Protein AF-A0A1H6WPK5-F1 (afdb_monomer)

Foldseek 3Di:
DPPVVVVVVVVVVVVVVVVVVVVVCVVPDDQKDFPDQEDEAEQPDDDDPQQVVTMDHDPVQSVQWDKACPQPDSDADKGWIWIDGDPDIDIHIYGYAHQDAKDWDFPDQEDEDEAFDKDFQVNGTDDIDDNAAKAKFWFDPDPVRDTDRIDHHNDFDKDKIWMWMAGPRGHIDDIDIHIYGYDQDQDAKDKPPQEADEDEQPDDDDPLVRIWIADPNQGTPSVQWDKDFDDHSNDFDWGKIKIWGADPSRHIDIDIYIYGYD

pLDDT: mean 93.5, std 6.24, range [55.91, 98.38]

Organism: NCBI:txid322505

Radius of gyration: 41.44 Å; Cα contacts (8 Å, |Δi|>4): 511; chains: 1; bounding box: 87×45×135 Å

Nearest PDB structures (foldseek):
  4hmc-assembly1_A  TM=5.672E-01  e=4.416E-10  Moritella marina
  2kpn-assembly1_A  TM=9.048E-01  e=6.993E-07  Bacillus cereus ATCC 14579
  4mb5-assembly1_A  TM=5.533E-01  e=2.997E-10  Moritella marina
  5fq7-assembly1_H  TM=7.985E-01  e=4.086E-04  Bacteroides thetaiotaomicron
  5fq8-assembly1_G  TM=7.838E-01  e=1.308E-03  Bacteroides thetaiotaomicron

Solvent-accessible surface area (backbone atoms only — not comparable to full-atom values): 15107 Å² total; per-residue (Å²): 130,61,70,69,59,56,54,53,50,52,54,51,51,51,50,52,52,51,50,52,49,52,50,51,49,64,73,68,56,79,74,58,45,69,72,54,63,65,47,79,44,56,58,86,59,86,77,84,85,57,54,73,78,49,39,50,52,50,74,75,53,43,78,61,43,47,72,45,56,89,67,56,66,102,53,74,45,78,26,66,33,40,44,33,47,91,94,48,73,48,76,32,35,41,35,31,40,68,84,70,52,38,45,75,43,62,62,58,56,69,46,78,44,42,60,63,41,78,48,47,36,57,78,45,50,57,51,74,55,62,84,60,62,70,48,45,23,33,36,48,92,55,96,79,52,50,75,35,56,55,50,64,41,86,58,77,48,77,46,81,44,37,36,36,39,33,36,81,75,70,30,58,24,78,76,41,73,35,37,40,37,33,40,83,54,80,75,51,39,47,78,44,60,60,69,65,48,77,45,51,61,68,49,92,81,65,92,61,67,76,46,42,29,39,32,96,85,79,37,80,45,44,90,53,56,43,76,45,71,71,76,66,39,80,50,75,44,79,31,63,38,36,40,36,36,63,49,99,65,72,24,65,32,77,48,68,29,46,40,36,27,87

Structure (mmCIF, N/CA/C/O backbone):
data_AF-A0A1H6WPK5-F1
#
_entry.id   AF-A0A1H6WPK5-F1
#
loop_
_atom_site.group_PDB
_atom_site.id
_atom_site.type_symbol
_atom_site.label_atom_id
_atom_site.label_alt_id
_atom_site.label_comp_id
_atom_site.label_asym_id
_atom_site.label_entity_id
_atom_site.label_seq_id
_atom_site.pdbx_PDB_ins_code
_atom_site.Cartn_x
_atom_site.Cartn_y
_atom_site.Cartn_z
_atom_site.occupancy
_atom_site.B_iso_or_equiv
_atom_site.auth_seq_id
_atom_site.auth_comp_id
_atom_site.auth_asym_id
_atom_site.auth_atom_id
_atom_site.pdbx_PDB_model_num
ATOM 1 N N . MET A 1 1 ? 62.401 -3.076 -77.309 1.00 55.91 1 MET A N 1
ATOM 2 C CA . MET A 1 1 ? 61.220 -3.835 -76.833 1.00 55.91 1 MET A CA 1
ATOM 3 C C . MET A 1 1 ? 60.120 -3.736 -77.887 1.00 55.91 1 MET A C 1
ATOM 5 O O . MET A 1 1 ? 59.722 -2.618 -78.191 1.00 55.91 1 MET A O 1
ATOM 9 N N . LYS A 1 2 ? 59.703 -4.854 -78.512 1.00 65.19 2 LYS A N 1
ATOM 10 C CA . LYS A 1 2 ? 58.673 -4.864 -79.578 1.00 65.19 2 LYS A CA 1
ATOM 11 C C . LYS A 1 2 ? 57.407 -4.147 -79.077 1.00 65.19 2 LYS A C 1
ATOM 13 O O . LYS A 1 2 ? 57.045 -4.342 -77.921 1.00 65.19 2 LYS A O 1
ATOM 18 N N . ILE A 1 3 ? 56.746 -3.342 -79.917 1.00 73.69 3 ILE A N 1
ATOM 19 C CA . ILE A 1 3 ? 55.539 -2.546 -79.579 1.00 73.69 3 ILE A CA 1
ATOM 20 C C . ILE A 1 3 ? 54.496 -3.385 -78.814 1.00 73.69 3 ILE A C 1
ATOM 22 O O . ILE A 1 3 ? 53.926 -2.929 -77.827 1.00 73.69 3 ILE A O 1
ATOM 26 N N . LYS A 1 4 ? 54.357 -4.662 -79.188 1.00 71.75 4 LYS A N 1
ATOM 27 C CA . LYS A 1 4 ? 53.522 -5.664 -78.512 1.00 71.75 4 LYS A CA 1
ATOM 28 C C . LYS A 1 4 ? 53.810 -5.807 -77.005 1.00 71.75 4 LYS A C 1
ATOM 30 O O . LYS A 1 4 ? 52.878 -5.851 -76.216 1.00 71.75 4 LYS A O 1
ATOM 35 N N . ASN A 1 5 ? 55.076 -5.800 -76.586 1.00 75.56 5 ASN A N 1
ATOM 36 C CA . ASN A 1 5 ? 55.463 -5.915 -75.175 1.00 75.56 5 ASN A CA 1
ATOM 37 C C . ASN A 1 5 ? 55.165 -4.626 -74.387 1.00 75.56 5 ASN A C 1
ATOM 39 O O . ASN A 1 5 ? 54.860 -4.703 -73.204 1.00 75.56 5 ASN A O 1
ATOM 43 N N . ARG A 1 6 ? 55.212 -3.446 -75.029 1.00 80.25 6 ARG A N 1
ATOM 44 C CA . ARG A 1 6 ? 54.822 -2.168 -74.396 1.00 80.25 6 ARG A CA 1
ATOM 45 C C . ARG A 1 6 ? 53.320 -2.115 -74.121 1.00 80.25 6 ARG A C 1
ATOM 47 O O . ARG A 1 6 ? 52.927 -1.715 -73.034 1.00 80.25 6 ARG A O 1
ATOM 54 N N . ILE A 1 7 ? 52.504 -2.572 -75.072 1.00 82.12 7 ILE A N 1
ATOM 55 C CA . ILE A 1 7 ? 51.044 -2.645 -74.912 1.00 82.12 7 ILE A CA 1
ATOM 56 C C . ILE A 1 7 ? 50.676 -3.614 -73.781 1.00 82.12 7 ILE A C 1
ATOM 58 O O . ILE A 1 7 ? 49.884 -3.258 -72.917 1.00 82.12 7 ILE A O 1
ATOM 62 N N . ILE A 1 8 ? 51.305 -4.795 -73.729 1.00 84.44 8 ILE A N 1
ATOM 63 C CA . ILE A 1 8 ? 51.077 -5.776 -72.654 1.00 84.44 8 ILE A CA 1
ATOM 64 C C . ILE A 1 8 ? 51.405 -5.182 -71.275 1.00 84.44 8 ILE A C 1
ATOM 66 O O . ILE A 1 8 ? 50.614 -5.329 -70.348 1.00 84.44 8 ILE A O 1
ATOM 70 N N . ILE A 1 9 ? 52.530 -4.473 -71.141 1.00 86.44 9 ILE A N 1
ATOM 71 C CA . ILE A 1 9 ? 52.925 -3.844 -69.870 1.00 86.44 9 ILE A CA 1
ATOM 72 C C . ILE A 1 9 ? 51.931 -2.756 -69.449 1.00 86.44 9 ILE A C 1
ATOM 74 O O . ILE A 1 9 ? 51.561 -2.701 -68.283 1.00 86.44 9 ILE A O 1
ATOM 78 N N . ILE A 1 10 ? 51.461 -1.920 -70.380 1.00 88.12 10 ILE A N 1
ATOM 79 C CA . ILE A 1 10 ? 50.483 -0.861 -70.082 1.00 88.12 10 ILE A CA 1
ATOM 80 C C . ILE A 1 10 ? 49.146 -1.460 -69.627 1.00 88.12 10 ILE A C 1
ATOM 82 O O . ILE A 1 10 ? 48.567 -0.988 -68.652 1.00 88.12 10 ILE A O 1
ATOM 86 N N . VAL A 1 11 ? 48.678 -2.523 -70.288 1.00 89.19 11 VAL A N 1
ATOM 87 C CA . VAL A 1 11 ? 47.438 -3.220 -69.910 1.00 89.19 11 VAL A CA 1
ATOM 88 C C . VAL A 1 11 ? 47.569 -3.878 -68.532 1.00 89.19 11 VAL A C 1
ATOM 90 O O . VAL A 1 11 ? 46.660 -3.758 -67.715 1.00 89.19 11 VAL A O 1
ATOM 93 N N . LEU A 1 12 ? 48.707 -4.519 -68.239 1.00 90.69 12 LEU A N 1
ATOM 94 C CA . LEU A 1 12 ? 48.974 -5.108 -66.922 1.00 90.69 12 LEU A CA 1
ATOM 95 C C . LEU A 1 12 ? 49.047 -4.046 -65.820 1.00 90.69 12 LEU A C 1
ATOM 97 O O . LEU A 1 12 ? 48.469 -4.240 -64.753 1.00 90.69 12 LEU A O 1
ATOM 101 N N . LEU A 1 13 ? 49.707 -2.915 -66.082 1.00 92.38 13 LEU A N 1
ATOM 102 C CA . LEU A 1 13 ? 49.794 -1.807 -65.130 1.00 92.38 13 LEU A CA 1
ATOM 103 C C . LEU A 1 13 ? 48.406 -1.212 -64.847 1.00 92.38 13 LEU A C 1
AT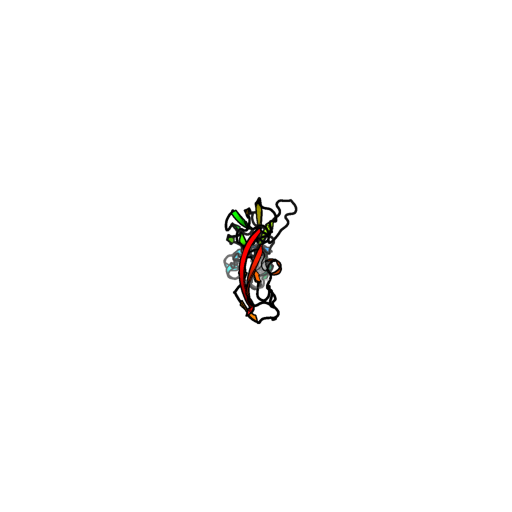OM 105 O O . LEU A 1 13 ? 48.061 -0.972 -63.695 1.00 92.38 13 LEU A O 1
ATOM 109 N N . PHE A 1 14 ? 47.585 -1.031 -65.885 1.00 93.75 14 PHE A N 1
ATOM 110 C CA . PHE A 1 14 ? 46.204 -0.569 -65.746 1.00 93.75 14 PHE A CA 1
ATOM 111 C C . PHE A 1 14 ? 45.351 -1.548 -64.927 1.00 93.75 14 PHE A C 1
ATOM 113 O O . PHE A 1 14 ? 44.620 -1.128 -64.030 1.00 93.75 14 PHE A O 1
ATOM 120 N N . PHE A 1 15 ? 45.475 -2.855 -65.176 1.00 94.62 15 PHE A N 1
ATOM 121 C CA . PHE A 1 15 ? 44.776 -3.869 -64.385 1.00 94.62 15 PHE A CA 1
ATOM 122 C C . PHE A 1 15 ? 45.228 -3.851 -62.918 1.00 94.62 15 PHE A C 1
ATOM 124 O O . PHE A 1 15 ? 44.405 -3.887 -62.012 1.00 94.62 15 PHE A O 1
ATOM 131 N N . MET A 1 16 ? 46.529 -3.702 -62.666 1.00 93.75 16 MET A N 1
ATOM 132 C CA . MET A 1 16 ? 47.065 -3.617 -61.307 1.00 93.75 16 MET A CA 1
ATOM 133 C C . MET A 1 16 ? 46.541 -2.383 -60.557 1.00 93.75 16 MET A C 1
ATOM 135 O O . MET A 1 16 ? 46.124 -2.501 -59.408 1.00 93.75 16 MET A O 1
ATOM 139 N N . VAL A 1 17 ? 46.503 -1.214 -61.209 1.00 93.00 17 VAL A N 1
ATOM 140 C CA . VAL A 1 17 ? 45.979 0.030 -60.615 1.00 93.00 17 VAL A CA 1
ATOM 141 C C . VAL A 1 17 ? 44.473 -0.058 -60.375 1.00 93.00 17 VAL A C 1
ATOM 143 O O . VAL A 1 17 ? 44.003 0.351 -59.318 1.00 93.00 17 VAL A O 1
ATOM 146 N N . THR A 1 18 ? 43.709 -0.608 -61.320 1.00 92.00 18 THR A N 1
ATOM 147 C CA . THR A 1 18 ? 42.252 -0.761 -61.167 1.00 92.00 18 THR A CA 1
ATOM 148 C C . THR A 1 18 ? 41.897 -1.751 -60.066 1.00 92.00 18 THR A C 1
ATOM 150 O O . THR A 1 18 ? 41.016 -1.453 -59.265 1.00 92.00 18 THR A O 1
ATOM 153 N N . VAL A 1 19 ? 42.613 -2.875 -59.961 1.00 93.62 19 VAL A N 1
ATOM 154 C CA . VAL A 1 19 ? 42.463 -3.816 -58.843 1.00 93.62 19 VAL A CA 1
ATOM 155 C C . VAL A 1 19 ? 42.807 -3.131 -57.523 1.00 93.62 19 VAL A C 1
ATOM 157 O O . VAL A 1 19 ? 41.989 -3.174 -56.613 1.00 93.62 19 VAL A O 1
ATOM 160 N N . ALA A 1 20 ? 43.947 -2.436 -57.429 1.00 90.06 20 ALA A N 1
ATOM 161 C CA . ALA A 1 20 ? 44.335 -1.717 -56.214 1.00 90.06 20 ALA A CA 1
ATOM 162 C C . ALA A 1 20 ? 43.289 -0.660 -55.802 1.00 90.06 20 ALA A C 1
ATOM 164 O O . ALA A 1 20 ? 42.924 -0.556 -54.631 1.00 90.06 20 ALA A O 1
ATOM 165 N N . PHE A 1 21 ? 42.751 0.086 -56.769 1.00 89.62 21 PHE A N 1
ATOM 166 C CA . PHE A 1 21 ? 41.711 1.088 -56.547 1.00 89.62 21 PHE A CA 1
ATOM 167 C C . PHE A 1 21 ? 40.379 0.466 -56.100 1.00 89.62 21 PHE A C 1
ATOM 169 O O . PHE A 1 21 ? 39.777 0.935 -55.138 1.00 89.62 21 PHE A O 1
ATOM 176 N N . LEU A 1 22 ? 39.944 -0.627 -56.736 1.00 85.25 22 LEU A N 1
ATOM 177 C CA . LEU A 1 22 ? 38.746 -1.373 -56.337 1.00 85.25 22 LEU A CA 1
ATOM 178 C C . LEU A 1 22 ? 38.898 -1.982 -54.941 1.00 85.25 22 LEU A C 1
ATOM 180 O O . LEU A 1 22 ? 37.959 -1.912 -54.153 1.00 85.25 22 LEU A O 1
ATOM 184 N N . THR A 1 23 ? 40.073 -2.524 -54.607 1.00 81.31 23 THR A N 1
ATOM 185 C CA . THR A 1 23 ? 40.349 -3.021 -53.252 1.00 81.31 23 THR A CA 1
ATOM 186 C C . THR A 1 23 ? 40.356 -1.899 -52.225 1.00 81.31 23 THR A C 1
ATOM 188 O O . THR A 1 23 ? 39.855 -2.093 -51.125 1.00 81.31 23 THR A O 1
ATOM 191 N N . TYR A 1 24 ? 40.855 -0.714 -52.583 1.00 84.69 24 TYR A N 1
ATOM 192 C CA . TYR A 1 24 ? 40.832 0.449 -51.702 1.00 84.69 24 TYR A CA 1
ATOM 193 C C . TYR A 1 24 ? 39.403 0.942 -51.451 1.00 84.69 24 TYR A C 1
ATOM 195 O O . TYR A 1 24 ? 39.035 1.170 -50.303 1.00 84.69 24 TYR A O 1
ATOM 203 N N . ILE A 1 25 ? 38.571 1.045 -52.494 1.00 79.31 25 ILE A N 1
ATOM 204 C CA . ILE A 1 25 ? 37.148 1.376 -52.338 1.00 79.31 25 ILE A CA 1
ATOM 205 C C . ILE A 1 25 ? 36.465 0.318 -51.470 1.00 79.31 25 ILE A C 1
ATOM 207 O O . ILE A 1 25 ? 35.852 0.663 -50.468 1.00 79.31 25 ILE A O 1
ATOM 211 N N . ALA A 1 26 ? 36.619 -0.968 -51.788 1.00 73.94 26 ALA A N 1
ATOM 212 C CA . ALA A 1 26 ? 36.012 -2.047 -51.010 1.00 73.94 26 ALA A CA 1
ATOM 213 C C . ALA A 1 26 ? 36.447 -2.032 -49.532 1.00 73.94 26 ALA A C 1
ATOM 215 O O . ALA A 1 26 ? 35.623 -2.294 -48.663 1.00 73.94 26 ALA A O 1
ATOM 216 N N . ALA A 1 27 ? 37.703 -1.678 -49.246 1.00 70.50 27 ALA A N 1
ATOM 217 C CA . ALA A 1 27 ? 38.235 -1.570 -47.887 1.00 70.50 27 ALA A CA 1
ATOM 218 C C . ALA A 1 27 ? 37.817 -0.288 -47.143 1.00 70.50 27 ALA A C 1
ATOM 220 O O . ALA A 1 27 ? 37.996 -0.210 -45.931 1.00 70.50 27 ALA A O 1
ATOM 221 N N . THR A 1 28 ? 37.297 0.725 -47.844 1.00 74.44 28 THR A N 1
ATOM 222 C CA . THR A 1 28 ? 36.910 2.024 -47.256 1.00 74.44 28 THR A CA 1
ATOM 223 C C . THR A 1 28 ? 35.406 2.286 -47.280 1.00 74.44 28 THR A C 1
ATOM 225 O O . THR A 1 28 ? 34.943 3.239 -46.654 1.00 74.44 28 THR A O 1
ATOM 228 N N . MET A 1 29 ? 34.618 1.453 -47.965 1.00 75.25 29 MET A N 1
ATOM 229 C CA . MET A 1 29 ? 33.161 1.544 -47.937 1.00 75.25 29 MET A CA 1
ATOM 230 C C . MET A 1 29 ? 32.606 1.002 -46.620 1.00 75.25 29 MET A C 1
ATOM 232 O O . MET A 1 29 ? 32.856 -0.139 -46.248 1.00 75.25 29 MET A O 1
ATOM 236 N N . THR A 1 30 ? 31.777 1.799 -45.950 1.00 78.38 30 THR A N 1
ATOM 237 C CA . THR A 1 30 ? 30.998 1.354 -44.790 1.00 78.38 30 THR A CA 1
ATOM 238 C C . THR A 1 30 ? 29.886 0.414 -45.257 1.00 78.38 30 THR A C 1
ATOM 240 O O . THR A 1 30 ? 28.929 0.842 -45.903 1.00 78.38 30 THR A O 1
ATOM 243 N N . ILE A 1 31 ? 30.029 -0.879 -44.966 1.00 84.00 31 ILE A N 1
ATOM 244 C CA . ILE A 1 31 ? 29.111 -1.925 -45.447 1.00 84.00 31 ILE A CA 1
ATOM 245 C C . ILE A 1 31 ? 27.812 -1.941 -44.625 1.00 84.00 31 ILE A C 1
ATOM 247 O O . ILE A 1 31 ? 26.733 -2.220 -45.159 1.00 84.00 31 ILE A O 1
ATOM 251 N N . PHE A 1 32 ? 27.913 -1.602 -43.340 1.00 92.31 32 PHE A N 1
ATOM 252 C CA . PHE A 1 32 ? 26.789 -1.345 -42.451 1.00 92.31 32 PHE A CA 1
ATOM 253 C C . PHE A 1 32 ? 27.195 -0.367 -41.347 1.00 92.31 32 PHE A C 1
ATOM 255 O O . PHE A 1 32 ? 28.373 -0.208 -41.046 1.00 92.31 32 PHE A O 1
ATOM 262 N N . SER A 1 33 ? 26.220 0.314 -40.756 1.00 94.00 33 SER A N 1
ATOM 263 C CA . SER A 1 33 ? 26.453 1.236 -39.643 1.00 94.00 33 SER A CA 1
ATOM 264 C C . SER A 1 33 ? 25.319 1.175 -38.633 1.00 94.00 33 SER A C 1
ATOM 266 O O . SER A 1 33 ? 24.215 0.731 -38.947 1.00 94.00 33 SER A O 1
ATOM 268 N N . LEU A 1 34 ? 25.562 1.639 -37.410 1.00 96.44 34 LEU A N 1
ATOM 269 C CA . LEU A 1 34 ? 24.499 1.788 -36.423 1.00 96.44 34 LEU A CA 1
ATOM 270 C C . LEU A 1 34 ? 23.568 2.939 -36.808 1.00 96.44 34 LEU A C 1
ATOM 272 O O . LEU A 1 34 ? 24.000 3.994 -37.270 1.00 96.44 34 LEU A O 1
ATOM 276 N N . LYS A 1 35 ? 22.270 2.761 -36.561 1.00 97.19 35 LYS A N 1
ATOM 277 C CA . LYS A 1 35 ? 21.298 3.860 -36.633 1.00 97.19 35 LYS A CA 1
ATOM 278 C C . LYS A 1 35 ? 21.484 4.854 -35.491 1.00 97.19 35 LYS A C 1
ATOM 280 O O . LYS A 1 35 ? 21.201 6.038 -35.665 1.00 97.19 35 LYS A O 1
ATOM 285 N N . LYS A 1 36 ? 21.894 4.359 -34.320 1.00 97.25 36 LYS A N 1
ATOM 286 C CA . LYS A 1 36 ? 22.145 5.117 -33.089 1.00 97.25 36 LYS A CA 1
ATOM 287 C C . LYS A 1 36 ? 23.190 4.389 -32.248 1.00 97.25 36 LYS A C 1
ATOM 289 O O . LYS A 1 36 ? 23.212 3.164 -32.239 1.00 97.25 36 LYS A O 1
ATOM 294 N N . ASP A 1 37 ? 23.951 5.131 -31.455 1.00 96.00 37 ASP A N 1
ATOM 295 C CA . ASP A 1 37 ? 24.862 4.540 -30.462 1.00 96.00 37 ASP A CA 1
ATOM 296 C C . ASP A 1 37 ? 24.125 4.125 -29.177 1.00 96.00 37 ASP A C 1
ATOM 298 O O . ASP A 1 37 ? 24.581 3.258 -28.427 1.00 96.00 37 ASP A O 1
ATOM 302 N N . VAL A 1 38 ? 22.959 4.738 -28.922 1.00 97.75 38 VAL A N 1
ATOM 303 C CA . VAL A 1 38 ? 22.096 4.459 -27.768 1.00 97.75 38 VAL A CA 1
ATOM 304 C C . VAL A 1 38 ? 20.646 4.291 -28.218 1.00 97.75 38 VAL A C 1
ATOM 306 O O . VAL A 1 38 ? 20.047 5.196 -28.804 1.00 97.75 38 VAL A O 1
ATOM 309 N N . PHE A 1 39 ? 20.059 3.145 -27.884 1.00 97.38 39 PHE A N 1
ATOM 310 C CA . PHE A 1 39 ? 18.644 2.846 -28.076 1.00 97.38 39 PHE A CA 1
ATOM 311 C C . PHE A 1 39 ? 17.944 2.862 -26.724 1.00 97.38 39 PHE A C 1
ATOM 313 O O . PHE A 1 39 ? 18.371 2.178 -25.797 1.00 97.38 39 PHE A O 1
ATOM 320 N N . ILE A 1 40 ? 16.887 3.662 -26.607 1.00 95.94 40 ILE A N 1
ATOM 321 C CA . ILE A 1 40 ? 16.127 3.814 -25.367 1.00 95.94 40 ILE A CA 1
ATOM 322 C C . ILE A 1 40 ? 14.803 3.069 -25.521 1.00 95.94 40 ILE A C 1
ATOM 324 O O . ILE A 1 40 ? 14.096 3.297 -26.502 1.00 95.94 40 ILE A O 1
ATOM 328 N N . PHE A 1 41 ? 14.485 2.204 -24.561 1.00 95.25 41 PHE A N 1
ATOM 329 C CA . PHE A 1 41 ? 13.225 1.467 -24.500 1.00 95.25 41 PHE A CA 1
ATOM 330 C C . PHE A 1 41 ? 12.537 1.693 -23.162 1.00 95.25 41 PHE A C 1
ATOM 332 O O . PHE A 1 41 ? 13.192 1.898 -22.140 1.00 95.25 41 PHE A O 1
ATOM 339 N N . GLU A 1 42 ? 11.213 1.636 -23.193 1.00 93.56 42 GLU A N 1
ATOM 340 C CA . GLU A 1 42 ? 10.383 1.752 -22.004 1.00 93.56 42 GLU A CA 1
ATOM 341 C C . GLU A 1 42 ? 10.291 0.396 -21.291 1.00 93.56 42 GLU A C 1
ATOM 343 O O . GLU A 1 42 ? 10.186 -0.655 -21.937 1.00 93.56 42 GLU A O 1
ATOM 348 N N . TYR A 1 43 ? 10.349 0.399 -19.963 1.00 93.69 43 TYR A N 1
ATOM 349 C CA . TYR A 1 43 ? 10.252 -0.812 -19.159 1.00 93.69 43 TYR A CA 1
ATOM 350 C C . TYR A 1 43 ? 8.926 -1.551 -19.406 1.00 93.69 43 TYR A C 1
ATOM 352 O O . TYR A 1 43 ? 7.875 -0.946 -19.600 1.00 93.69 43 TYR A O 1
ATOM 360 N N . GLY A 1 44 ? 8.981 -2.885 -19.462 1.00 87.81 44 GLY A N 1
ATOM 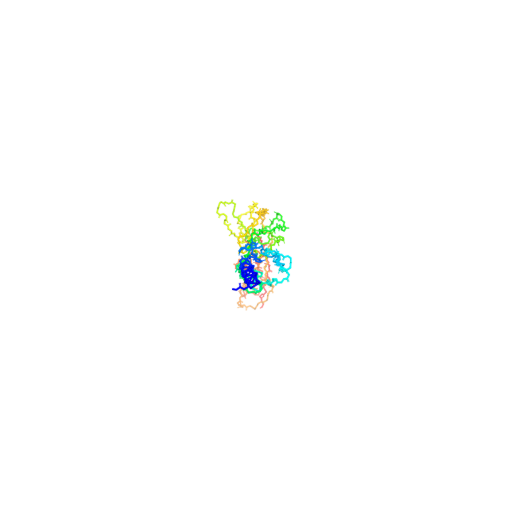361 C CA . GLY A 1 44 ? 7.819 -3.725 -19.771 1.00 87.81 44 GLY A CA 1
ATOM 362 C C . GLY A 1 44 ? 7.469 -3.829 -21.262 1.00 87.81 44 GLY A C 1
ATOM 363 O O . GLY A 1 44 ? 6.596 -4.621 -21.619 1.00 87.81 44 GLY A O 1
ATOM 364 N N . THR A 1 45 ? 8.153 -3.096 -22.149 1.00 90.81 45 THR A N 1
ATOM 365 C CA . THR A 1 45 ? 7.975 -3.230 -23.605 1.00 90.81 45 THR A CA 1
ATOM 366 C C . THR A 1 45 ? 8.886 -4.299 -24.206 1.00 90.81 45 THR A C 1
ATOM 368 O O . THR A 1 45 ? 9.949 -4.623 -23.674 1.00 90.81 45 THR A O 1
ATOM 371 N N . GLN A 1 46 ? 8.466 -4.875 -25.336 1.00 92.12 46 GLN A N 1
ATOM 372 C CA . GLN A 1 46 ? 9.295 -5.825 -26.073 1.00 92.12 46 GLN A CA 1
ATOM 373 C C . GLN A 1 46 ? 10.426 -5.093 -26.797 1.00 92.12 46 GLN A C 1
ATOM 375 O O . GLN A 1 46 ? 10.190 -4.163 -27.569 1.00 92.12 46 GLN A O 1
ATOM 380 N N . ILE A 1 47 ? 11.656 -5.551 -26.570 1.00 94.38 47 ILE A N 1
ATOM 381 C CA . ILE A 1 47 ? 12.838 -5.056 -27.273 1.00 94.38 47 ILE A CA 1
ATOM 382 C C . ILE A 1 47 ? 12.875 -5.722 -28.656 1.00 94.38 47 ILE A C 1
ATOM 384 O O . ILE A 1 47 ? 12.849 -6.955 -28.718 1.00 94.38 47 ILE A O 1
ATOM 388 N N . PRO A 1 48 ? 12.925 -4.954 -29.761 1.00 95.88 48 PRO A N 1
ATOM 389 C CA . PRO A 1 48 ? 13.002 -5.513 -31.104 1.00 95.88 48 PRO A CA 1
ATOM 390 C C . PRO A 1 48 ? 14.199 -6.454 -31.256 1.00 95.88 48 PRO A C 1
ATOM 392 O O . PRO A 1 48 ? 15.304 -6.139 -30.832 1.00 95.88 48 PRO A O 1
ATOM 395 N N . THR A 1 49 ? 14.000 -7.599 -31.898 1.00 94.56 49 THR A N 1
ATOM 396 C CA . THR A 1 49 ? 15.094 -8.533 -32.226 1.00 94.56 49 THR A CA 1
ATOM 397 C C . THR A 1 49 ? 15.524 -8.441 -33.687 1.00 94.56 49 THR A C 1
ATOM 399 O O . THR A 1 49 ? 16.488 -9.083 -34.092 1.00 94.56 49 THR A O 1
ATOM 402 N N . GLU A 1 50 ? 14.818 -7.635 -34.478 1.00 95.12 50 GLU A N 1
ATOM 403 C CA . GLU A 1 50 ? 15.095 -7.428 -35.895 1.00 95.12 50 GLU A CA 1
ATOM 404 C C . GLU A 1 50 ? 16.344 -6.566 -36.087 1.00 95.12 50 GLU A C 1
ATOM 406 O O . GLU A 1 50 ? 16.420 -5.433 -35.607 1.00 95.12 50 GLU A O 1
ATOM 411 N N . VAL A 1 51 ? 17.307 -7.081 -36.850 1.00 95.62 51 VAL A N 1
ATOM 412 C CA . VAL A 1 51 ? 18.568 -6.398 -37.181 1.00 95.62 51 VAL A CA 1
ATOM 413 C C . VAL A 1 51 ? 18.318 -5.011 -37.777 1.00 95.62 51 VAL A C 1
ATOM 415 O O . VAL A 1 51 ? 18.938 -4.032 -37.356 1.00 95.62 51 VAL A O 1
ATOM 418 N N . ASP A 1 52 ? 17.362 -4.908 -38.705 1.00 95.06 52 ASP A N 1
ATOM 419 C CA . ASP A 1 52 ? 17.016 -3.663 -39.402 1.00 95.06 52 ASP A CA 1
ATOM 420 C C . ASP A 1 52 ? 16.572 -2.542 -38.452 1.00 95.06 52 ASP A C 1
ATOM 422 O O . ASP A 1 52 ? 16.577 -1.370 -38.834 1.00 95.06 52 ASP A O 1
ATOM 426 N N . TYR A 1 53 ? 16.195 -2.851 -37.208 1.00 96.50 53 TYR A N 1
ATOM 427 C CA . TYR A 1 53 ? 15.895 -1.833 -36.204 1.00 96.50 53 TYR A CA 1
ATOM 428 C C . TYR A 1 53 ? 17.155 -1.080 -35.743 1.00 96.50 53 TYR A C 1
ATOM 430 O O . TYR A 1 53 ? 17.091 0.120 -35.468 1.00 96.50 53 TYR A O 1
ATOM 438 N N . TYR A 1 54 ? 18.302 -1.763 -35.694 1.00 96.62 54 TYR A N 1
ATOM 439 C CA . TYR A 1 54 ? 19.541 -1.262 -35.094 1.00 96.62 54 TYR A CA 1
ATOM 440 C C . TYR A 1 54 ? 20.551 -0.752 -36.115 1.00 96.62 54 TYR A C 1
ATOM 442 O O . TYR A 1 54 ? 21.284 0.194 -35.824 1.00 96.62 54 TYR A O 1
ATOM 450 N N . VAL A 1 55 ? 20.589 -1.348 -37.308 1.00 96.25 55 VAL A N 1
ATOM 451 C CA . VAL A 1 55 ? 21.625 -1.057 -38.306 1.00 96.25 55 VAL A CA 1
ATOM 452 C C . VAL A 1 55 ? 21.049 -0.517 -39.612 1.00 96.25 55 VAL A C 1
ATOM 454 O O . VAL A 1 55 ? 19.933 -0.838 -40.016 1.00 96.25 55 VAL A O 1
ATOM 457 N N . ASN A 1 56 ? 21.830 0.323 -40.284 1.00 94.94 56 ASN A N 1
ATOM 458 C CA . ASN A 1 56 ? 21.646 0.701 -41.676 1.00 94.94 56 ASN A CA 1
ATOM 459 C C . ASN A 1 56 ? 22.504 -0.229 -42.536 1.00 94.94 56 ASN A C 1
ATOM 461 O O . ASN A 1 56 ? 23.730 -0.170 -42.471 1.00 94.94 56 ASN A O 1
ATOM 465 N N . ALA A 1 57 ? 21.868 -1.081 -43.336 1.00 92.69 57 ALA A N 1
ATOM 466 C CA . ALA A 1 57 ? 22.548 -2.023 -44.217 1.00 92.69 57 ALA A CA 1
ATOM 467 C C . ALA A 1 57 ? 21.688 -2.329 -45.451 1.00 92.69 57 ALA A C 1
ATOM 469 O O . ALA A 1 57 ? 20.471 -2.135 -45.447 1.00 92.69 57 ALA A O 1
ATOM 470 N N . SER A 1 58 ? 22.303 -2.853 -46.515 1.00 91.38 58 SER A N 1
ATOM 471 C CA . SER A 1 58 ? 21.525 -3.452 -47.608 1.00 91.38 58 SER A CA 1
ATOM 472 C C . SER A 1 58 ? 20.780 -4.700 -47.112 1.00 91.38 58 SER A C 1
ATOM 474 O O . SER A 1 58 ? 21.263 -5.387 -46.213 1.00 91.38 58 SER A O 1
ATOM 476 N N . LYS A 1 59 ? 19.649 -5.058 -47.739 1.00 90.31 59 LYS A N 1
ATOM 477 C CA . LYS A 1 59 ? 18.851 -6.241 -47.351 1.00 90.31 59 LYS A CA 1
ATOM 478 C C . LYS A 1 59 ? 19.689 -7.522 -47.251 1.00 90.31 59 LYS A C 1
ATOM 480 O O . LYS A 1 59 ? 19.504 -8.312 -46.334 1.00 90.31 59 LYS A O 1
ATOM 485 N N . ARG A 1 60 ? 20.629 -7.709 -48.183 1.00 89.44 60 ARG A N 1
ATOM 486 C CA . ARG A 1 60 ? 21.530 -8.869 -48.202 1.00 89.44 60 ARG A CA 1
ATOM 487 C C . ARG A 1 60 ? 22.490 -8.873 -47.012 1.00 89.44 60 ARG A C 1
ATOM 489 O O . ARG A 1 60 ? 22.731 -9.930 -46.446 1.00 89.44 60 ARG A O 1
ATOM 496 N N . VAL A 1 61 ? 23.030 -7.709 -46.652 1.00 91.12 61 VAL A N 1
ATOM 497 C CA . VAL A 1 61 ? 23.949 -7.568 -45.514 1.00 91.12 61 VAL A CA 1
ATOM 498 C C . VAL A 1 61 ? 23.192 -7.759 -44.202 1.00 91.12 61 VAL A C 1
ATOM 500 O O . VAL A 1 61 ? 23.627 -8.549 -43.375 1.00 91.12 61 VAL A O 1
ATOM 503 N N . SER A 1 62 ? 22.024 -7.130 -44.043 1.00 91.19 62 SER A N 1
ATOM 504 C CA . SER A 1 62 ? 21.202 -7.241 -42.829 1.00 91.19 62 SER A CA 1
ATOM 505 C C . SER A 1 62 ? 20.849 -8.692 -42.473 1.00 91.19 62 SER A C 1
ATOM 507 O O . SER A 1 62 ? 20.990 -9.102 -41.326 1.00 91.19 62 SER A O 1
ATOM 509 N N . GLN A 1 63 ? 20.520 -9.521 -43.470 1.00 92.50 63 GLN A N 1
ATOM 510 C CA . GLN A 1 63 ? 20.244 -10.954 -43.276 1.00 92.50 63 GLN A CA 1
ATOM 511 C C . GLN A 1 63 ? 21.433 -11.767 -42.738 1.00 92.50 63 GLN A C 1
ATOM 513 O O . GLN A 1 63 ? 21.252 -12.904 -42.316 1.00 92.50 63 GLN A O 1
ATOM 518 N N . SER A 1 64 ? 22.648 -11.225 -42.812 1.00 93.44 64 SER A N 1
ATOM 519 C CA . SER A 1 64 ? 23.885 -11.866 -42.356 1.00 93.44 64 SER A CA 1
ATOM 520 C C . SER A 1 64 ? 24.496 -11.188 -41.127 1.00 93.44 64 SER A C 1
ATOM 522 O O . SER A 1 64 ? 25.481 -11.693 -40.595 1.00 93.44 64 SER A O 1
ATOM 524 N N . VAL A 1 65 ? 23.945 -10.056 -40.678 1.00 96.00 65 VAL A N 1
ATOM 525 C CA . VAL A 1 65 ? 24.360 -9.418 -39.425 1.00 96.00 65 VAL A CA 1
ATOM 526 C C . VAL A 1 65 ? 23.852 -10.263 -38.262 1.00 96.00 65 VAL A C 1
ATOM 528 O O . VAL A 1 65 ? 22.685 -10.651 -38.210 1.00 96.00 65 VAL A O 1
ATOM 531 N N . VAL A 1 66 ? 24.727 -10.511 -37.295 1.00 96.56 66 VAL A N 1
ATOM 532 C CA . VAL A 1 66 ? 24.385 -11.194 -36.050 1.00 96.56 66 VAL A CA 1
ATOM 533 C C . VAL A 1 66 ? 24.187 -10.146 -34.965 1.00 96.56 66 VAL A C 1
ATOM 535 O O . VAL A 1 66 ? 25.127 -9.455 -34.575 1.00 96.56 66 VAL A O 1
ATOM 538 N N . LEU A 1 67 ? 22.955 -10.029 -34.474 1.00 97.00 67 LEU A N 1
ATOM 539 C CA . LEU A 1 67 ? 22.616 -9.169 -33.346 1.00 97.00 67 LEU A CA 1
ATOM 540 C C . LEU A 1 67 ? 22.811 -9.929 -32.028 1.00 97.00 67 LEU A C 1
ATOM 542 O O . LEU A 1 67 ? 22.250 -11.006 -31.830 1.00 97.00 67 LEU A O 1
ATOM 546 N N . ASN A 1 68 ? 23.564 -9.350 -31.098 1.00 96.44 68 ASN A N 1
ATOM 547 C CA . ASN A 1 68 ? 23.819 -9.925 -29.785 1.00 96.44 68 ASN A CA 1
ATOM 548 C C . ASN A 1 68 ? 23.213 -9.054 -28.678 1.00 96.44 68 ASN A C 1
ATOM 550 O O . ASN A 1 68 ? 23.782 -8.038 -28.273 1.00 96.44 68 ASN A O 1
ATOM 554 N N . LEU A 1 69 ? 22.065 -9.503 -28.161 1.00 96.00 69 LEU A N 1
ATOM 555 C CA . LEU A 1 69 ? 21.326 -8.872 -27.061 1.00 96.00 69 LEU A CA 1
ATOM 556 C C . LEU A 1 69 ? 21.395 -9.674 -25.750 1.00 96.00 69 LEU A C 1
ATOM 558 O O . LEU A 1 69 ? 20.637 -9.403 -24.826 1.00 96.00 69 LEU A O 1
ATOM 562 N N . LYS A 1 70 ? 22.283 -10.670 -25.634 1.00 93.50 70 LYS A N 1
ATOM 563 C CA . LYS A 1 70 ? 22.251 -11.655 -24.531 1.00 93.50 70 LYS A CA 1
ATOM 564 C C . LYS A 1 70 ? 22.366 -11.054 -23.124 1.00 93.50 70 LYS A C 1
ATOM 566 O O . LYS A 1 70 ? 21.900 -11.650 -22.163 1.00 93.50 70 LYS A O 1
ATOM 571 N N . ASN A 1 71 ? 23.017 -9.896 -23.011 1.00 91.00 71 ASN A N 1
ATOM 572 C CA . ASN A 1 71 ? 23.236 -9.202 -21.743 1.00 91.00 71 ASN A CA 1
ATOM 573 C C . ASN A 1 71 ? 22.107 -8.217 -21.407 1.00 91.00 71 ASN A C 1
ATOM 575 O O . ASN A 1 71 ? 22.180 -7.558 -20.376 1.00 91.00 71 ASN A O 1
ATOM 579 N N . VAL A 1 72 ? 21.117 -8.053 -22.287 1.00 92.81 72 VAL A N 1
ATOM 580 C CA . VAL A 1 72 ? 20.009 -7.118 -22.099 1.00 92.81 72 VAL A CA 1
ATOM 581 C C . VAL A 1 72 ? 18.939 -7.807 -21.262 1.00 92.81 72 VAL A C 1
ATOM 583 O O . VAL A 1 72 ? 18.221 -8.682 -21.740 1.00 92.81 72 VAL A O 1
ATOM 586 N N . GLU A 1 73 ? 18.849 -7.429 -19.991 1.00 90.38 73 GLU A N 1
ATOM 587 C CA . GLU A 1 73 ? 17.807 -7.928 -19.093 1.00 90.38 73 GLU A CA 1
ATOM 588 C C . GLU A 1 73 ? 16.524 -7.106 -19.234 1.00 90.38 73 GLU A C 1
ATOM 590 O O . GLU A 1 73 ? 16.570 -5.919 -19.537 1.00 90.38 73 GLU A O 1
ATOM 595 N N . ASN A 1 74 ? 15.368 -7.701 -18.927 1.00 85.75 74 ASN A N 1
ATOM 596 C CA . ASN A 1 74 ? 14.111 -6.959 -18.807 1.00 85.75 74 ASN A CA 1
ATOM 597 C C . ASN A 1 74 ? 14.024 -6.246 -17.446 1.00 85.75 74 ASN A C 1
ATOM 599 O O . ASN A 1 74 ? 13.223 -6.617 -16.585 1.00 85.75 74 ASN A O 1
ATOM 603 N N . LYS A 1 75 ? 14.912 -5.276 -17.219 1.00 90.75 75 LYS A N 1
ATOM 604 C CA . LYS A 1 75 ? 14.951 -4.413 -16.031 1.00 90.75 75 LYS A CA 1
ATOM 605 C C . LYS A 1 75 ? 15.429 -3.021 -16.428 1.00 90.75 75 LYS A C 1
ATOM 607 O O . LYS A 1 75 ? 16.126 -2.860 -17.423 1.00 90.75 75 LYS A O 1
ATOM 612 N N . VAL A 1 76 ? 15.077 -2.011 -15.638 1.00 92.12 76 VAL A N 1
ATOM 613 C CA . VAL A 1 76 ? 15.612 -0.656 -15.821 1.00 92.12 76 VAL A CA 1
ATOM 614 C C . VAL A 1 76 ? 17.128 -0.685 -15.639 1.00 92.12 76 VAL A C 1
ATOM 616 O O . VAL A 1 76 ? 17.639 -1.194 -14.641 1.00 92.12 76 VAL A O 1
ATOM 619 N N . GLY A 1 77 ? 17.854 -0.156 -16.619 1.00 93.88 77 GLY A N 1
ATOM 620 C CA . GLY A 1 77 ? 19.298 -0.314 -16.667 1.00 93.88 77 GLY A CA 1
ATOM 621 C C . GLY A 1 77 ? 19.916 0.101 -17.991 1.00 93.88 77 GLY A C 1
ATOM 622 O O . GLY A 1 77 ? 19.250 0.555 -18.921 1.00 93.88 77 GLY A O 1
ATOM 623 N N . THR A 1 78 ? 21.236 -0.023 -18.055 1.00 97.00 78 THR A N 1
ATOM 624 C CA . THR A 1 78 ? 22.027 0.243 -19.257 1.00 97.00 78 THR A CA 1
ATOM 625 C C . THR A 1 78 ? 22.815 -1.010 -19.605 1.00 97.00 78 THR A C 1
ATOM 627 O O . THR A 1 78 ? 23.558 -1.530 -18.776 1.00 97.00 78 THR A O 1
ATOM 630 N N . TYR A 1 79 ? 22.653 -1.480 -20.834 1.00 97.38 79 TYR A N 1
ATOM 631 C CA . TYR A 1 79 ? 23.134 -2.768 -21.309 1.00 97.38 79 TYR A CA 1
ATOM 632 C C . TYR A 1 79 ? 23.977 -2.584 -22.563 1.00 97.38 79 TYR A C 1
ATOM 634 O O . TYR A 1 79 ? 23.663 -1.764 -23.425 1.00 97.38 79 TYR A O 1
ATOM 642 N N . LYS A 1 80 ? 25.048 -3.367 -22.675 1.00 96.75 80 LYS A N 1
ATOM 643 C CA . LYS A 1 80 ? 25.884 -3.405 -23.877 1.00 96.75 80 LYS A CA 1
ATOM 644 C C . LYS A 1 80 ? 25.355 -4.465 -24.836 1.00 96.75 80 LYS A C 1
ATOM 646 O O . LYS A 1 80 ? 25.074 -5.585 -24.406 1.00 96.75 80 LYS A O 1
ATOM 651 N N . ALA A 1 81 ? 25.289 -4.117 -26.112 1.00 97.44 81 ALA A N 1
ATOM 652 C CA . ALA A 1 81 ? 24.899 -5.002 -27.198 1.00 97.44 81 ALA A CA 1
ATOM 653 C C . ALA A 1 81 ? 25.838 -4.819 -28.396 1.00 97.44 81 ALA A C 1
ATOM 655 O O . ALA A 1 81 ? 26.544 -3.808 -28.492 1.00 97.44 81 ALA A O 1
ATOM 656 N N . THR A 1 82 ? 25.873 -5.816 -29.280 1.00 97.31 82 THR A N 1
ATOM 657 C CA . THR A 1 82 ? 26.703 -5.766 -30.490 1.00 97.31 82 THR A CA 1
ATOM 658 C C . THR A 1 82 ? 25.935 -6.192 -31.731 1.00 97.31 82 THR A C 1
ATOM 660 O O . THR A 1 82 ? 24.980 -6.968 -31.652 1.00 97.31 82 THR A O 1
ATOM 663 N N . ALA A 1 83 ? 26.329 -5.637 -32.874 1.00 97.06 83 ALA A N 1
ATOM 664 C CA . ALA A 1 83 ? 25.913 -6.076 -34.197 1.00 97.06 83 ALA A CA 1
ATOM 665 C C . ALA A 1 83 ? 27.172 -6.394 -35.004 1.00 97.06 83 ALA A C 1
ATOM 667 O O . ALA A 1 83 ? 28.003 -5.509 -35.215 1.00 97.06 83 ALA A O 1
ATOM 668 N N . SER A 1 84 ? 27.310 -7.645 -35.431 1.00 95.56 84 SER A N 1
ATOM 669 C CA . SER A 1 84 ? 28.544 -8.140 -36.044 1.00 95.56 84 SER A CA 1
ATOM 670 C C . SER A 1 84 ? 28.282 -8.634 -37.461 1.00 95.56 84 SER A C 1
ATOM 672 O O . SER A 1 84 ? 27.305 -9.345 -37.706 1.00 95.56 84 SER A O 1
ATOM 674 N N . TYR A 1 85 ? 29.158 -8.276 -38.395 1.00 94.12 85 TYR A N 1
ATOM 675 C CA . TYR A 1 85 ? 29.129 -8.751 -39.775 1.00 94.12 85 TYR A CA 1
ATOM 676 C C . TYR A 1 85 ? 30.560 -8.927 -40.284 1.00 94.12 85 TYR A C 1
ATOM 678 O O . TYR A 1 85 ? 31.333 -7.972 -40.326 1.00 94.12 85 TYR A O 1
ATOM 686 N N . LEU A 1 86 ? 30.903 -10.154 -40.692 1.00 88.25 86 LEU A N 1
ATOM 687 C CA . LEU A 1 86 ? 32.281 -10.546 -41.016 1.00 88.25 86 LEU A CA 1
ATOM 688 C C . LEU A 1 86 ? 33.233 -10.203 -39.850 1.00 88.25 86 LEU A C 1
ATOM 690 O O . LEU A 1 86 ? 32.985 -10.649 -38.733 1.00 88.25 86 LEU A O 1
ATOM 694 N N . ASP A 1 87 ? 34.285 -9.423 -40.104 1.00 85.94 87 ASP A N 1
ATOM 695 C CA . ASP A 1 87 ? 35.296 -9.035 -39.111 1.00 85.94 87 ASP A CA 1
ATOM 696 C C . ASP A 1 87 ? 34.964 -7.715 -38.386 1.00 85.94 87 ASP A C 1
ATOM 698 O O . ASP A 1 87 ? 35.728 -7.264 -37.532 1.00 85.94 87 ASP A O 1
ATOM 702 N N . GLU A 1 88 ? 33.838 -7.075 -38.719 1.00 90.12 88 GLU A N 1
ATOM 703 C CA . GLU A 1 88 ? 33.417 -5.805 -38.127 1.00 90.12 88 GLU A CA 1
ATOM 704 C C . GLU A 1 88 ? 32.356 -6.036 -37.040 1.00 90.12 88 GLU A C 1
ATOM 706 O O . GLU A 1 88 ? 31.325 -6.678 -37.264 1.00 90.12 88 GLU A O 1
ATOM 711 N N . GLU A 1 89 ? 32.603 -5.489 -35.847 1.00 95.19 89 GLU A N 1
ATOM 712 C CA . GLU A 1 89 ? 31.678 -5.512 -34.713 1.00 95.19 89 GLU A CA 1
ATOM 713 C C . GLU A 1 89 ? 31.362 -4.084 -34.263 1.00 95.19 89 GLU A C 1
ATOM 715 O O . GLU A 1 89 ? 32.240 -3.328 -33.842 1.00 95.19 89 GLU A O 1
ATOM 720 N N . LEU A 1 90 ? 30.082 -3.721 -34.324 1.00 95.75 90 LEU A N 1
ATOM 721 C CA . LEU A 1 90 ? 29.593 -2.431 -33.860 1.00 95.75 90 LEU A CA 1
ATOM 722 C C . LEU A 1 90 ? 29.010 -2.578 -32.457 1.00 95.75 90 LEU A C 1
ATOM 724 O O . LEU A 1 90 ? 28.050 -3.321 -32.237 1.00 95.75 90 LEU A O 1
ATOM 728 N N . HIS A 1 91 ? 29.577 -1.840 -31.505 1.00 97.12 91 HIS A N 1
ATOM 729 C CA . HIS A 1 91 ? 29.085 -1.782 -30.134 1.00 97.12 91 HIS A CA 1
ATOM 730 C C . HIS A 1 91 ? 28.063 -0.663 -29.975 1.00 97.12 91 HIS A C 1
ATOM 732 O O . HIS A 1 91 ? 28.307 0.473 -30.371 1.00 97.12 91 HIS A O 1
ATOM 738 N N . PHE A 1 92 ? 26.953 -0.966 -29.311 1.00 97.69 92 PHE A N 1
ATOM 739 C CA . PHE A 1 92 ? 25.952 0.029 -28.955 1.00 97.69 92 PHE A CA 1
ATOM 740 C C . PHE A 1 92 ? 25.369 -0.244 -27.573 1.00 97.69 92 PHE A C 1
ATOM 742 O O . PHE A 1 92 ? 25.604 -1.279 -26.940 1.00 97.69 92 PHE A O 1
ATOM 749 N N . THR A 1 93 ? 24.612 0.731 -27.085 1.00 98.06 93 THR A N 1
ATOM 750 C CA . THR A 1 93 ? 24.000 0.692 -25.764 1.00 98.06 93 THR A CA 1
ATOM 751 C C . THR A 1 93 ? 22.488 0.586 -25.875 1.00 98.06 93 THR A C 1
ATOM 753 O O . THR A 1 93 ? 21.851 1.313 -26.635 1.00 98.06 93 THR A O 1
ATOM 756 N N . ILE A 1 94 ? 21.903 -0.282 -25.058 1.00 97.62 94 ILE A N 1
ATOM 757 C CA . ILE A 1 94 ? 20.469 -0.330 -24.803 1.00 97.62 94 ILE A CA 1
ATOM 758 C C . ILE A 1 94 ? 20.213 0.250 -23.418 1.00 97.62 94 ILE A C 1
ATOM 760 O O . ILE A 1 94 ? 20.752 -0.232 -22.425 1.00 97.62 94 ILE A O 1
ATOM 764 N N . LYS A 1 95 ? 19.389 1.291 -23.345 1.00 96.81 95 LYS A N 1
ATOM 765 C CA . LYS A 1 95 ? 18.962 1.912 -22.096 1.00 96.81 95 LYS A CA 1
ATOM 766 C C . LYS A 1 95 ? 17.482 1.622 -21.882 1.00 96.81 95 LYS A C 1
ATOM 768 O O . LYS A 1 95 ? 16.648 2.107 -22.638 1.00 96.81 95 LYS A O 1
ATOM 773 N N . ILE A 1 96 ? 17.165 0.849 -20.855 1.00 95.75 96 ILE A N 1
ATOM 774 C CA . ILE A 1 96 ? 15.785 0.609 -20.438 1.00 95.75 96 ILE A CA 1
ATOM 775 C C . ILE A 1 96 ? 15.471 1.606 -19.333 1.00 95.75 96 ILE A C 1
ATOM 777 O O . ILE A 1 96 ? 16.180 1.664 -18.327 1.00 95.75 96 ILE A O 1
ATOM 781 N N . VAL A 1 97 ? 14.445 2.417 -19.549 1.00 94.75 97 VAL A N 1
ATOM 782 C CA . VAL A 1 97 ? 13.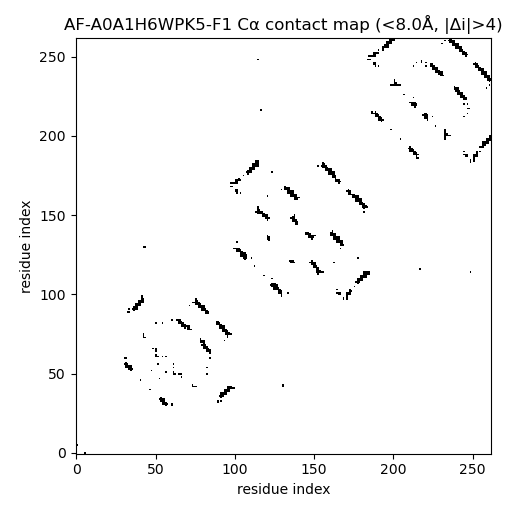976 3.456 -18.628 1.00 94.75 97 VAL A CA 1
ATOM 783 C C . VAL A 1 97 ? 12.510 3.218 -18.312 1.00 94.75 97 VAL A C 1
ATOM 785 O O . VAL A 1 97 ? 11.794 2.649 -19.127 1.00 94.75 97 VAL A O 1
ATOM 788 N N . ASP A 1 98 ? 12.077 3.652 -17.139 1.00 95.56 98 ASP A N 1
ATOM 789 C CA . ASP A 1 98 ? 10.664 3.678 -16.784 1.00 95.56 98 ASP A CA 1
ATOM 790 C C . ASP A 1 98 ? 10.250 5.129 -16.560 1.00 95.56 98 ASP A C 1
ATOM 792 O O . ASP A 1 98 ? 10.692 5.768 -15.604 1.00 95.56 98 ASP A O 1
ATOM 796 N N . ASN A 1 99 ? 9.457 5.657 -17.484 1.00 93.69 99 ASN A N 1
ATOM 797 C CA . ASN A 1 99 ? 8.850 6.985 -17.420 1.00 93.69 99 ASN A CA 1
ATOM 798 C C . ASN A 1 99 ? 7.318 6.894 -17.415 1.00 93.69 99 ASN A C 1
ATOM 800 O O . ASN A 1 99 ? 6.630 7.916 -17.553 1.00 93.69 99 ASN A O 1
ATOM 804 N N . THR A 1 100 ? 6.774 5.681 -17.339 1.00 93.31 100 THR A N 1
ATOM 805 C CA . THR A 1 100 ? 5.342 5.448 -17.395 1.00 93.31 100 THR A CA 1
ATOM 806 C C . THR A 1 100 ? 4.768 5.707 -16.017 1.00 93.31 100 THR A C 1
ATOM 808 O O . THR A 1 100 ? 5.207 5.168 -15.015 1.00 93.31 100 THR A O 1
ATOM 811 N N . LYS A 1 101 ? 3.779 6.597 -15.949 1.00 96.38 101 LYS A N 1
ATOM 812 C CA . LYS A 1 101 ? 3.102 6.888 -14.686 1.00 96.38 101 LYS A CA 1
ATOM 813 C C . LYS A 1 101 ? 2.069 5.804 -14.385 1.00 96.38 101 LYS A C 1
ATOM 815 O O . LYS A 1 101 ? 1.282 5.498 -15.291 1.00 96.38 101 LYS A O 1
ATOM 820 N N . PRO A 1 102 ? 1.938 5.377 -13.116 1.00 97.62 102 PRO A N 1
ATOM 821 C CA . PRO A 1 102 ? 0.887 4.457 -12.716 1.00 97.62 102 PRO A CA 1
ATOM 822 C C . PRO A 1 102 ? -0.499 4.998 -13.062 1.00 97.62 102 PRO A C 1
ATOM 824 O O . PRO A 1 102 ? -0.843 6.143 -12.732 1.00 97.62 102 PRO A O 1
ATOM 827 N N . LYS A 1 103 ? -1.331 4.164 -13.691 1.00 96.88 103 LYS A N 1
ATOM 828 C CA . LYS A 1 103 ? -2.758 4.457 -13.884 1.00 96.88 103 LYS A CA 1
ATOM 829 C C . LYS A 1 103 ? -3.555 3.797 -12.776 1.00 96.88 103 LYS A C 1
ATOM 831 O O . LYS A 1 103 ? -3.344 2.636 -12.448 1.00 96.88 103 LYS A O 1
ATOM 836 N N . VAL A 1 104 ? -4.471 4.549 -12.176 1.00 97.75 104 VAL A N 1
ATOM 837 C CA . VAL A 1 104 ? -5.073 4.167 -10.897 1.00 97.75 104 VAL A CA 1
ATOM 838 C C . VAL A 1 104 ? -6.576 4.388 -10.923 1.00 97.75 104 VAL A C 1
ATOM 840 O O . VAL A 1 104 ? -7.057 5.424 -11.380 1.00 97.75 104 VAL A O 1
ATOM 843 N N . THR A 1 105 ? -7.314 3.435 -10.362 1.00 97.31 105 THR A N 1
ATOM 844 C CA . THR A 1 105 ? -8.751 3.549 -10.097 1.00 97.31 105 THR A CA 1
ATOM 845 C C . THR A 1 105 ? -9.019 3.441 -8.600 1.00 97.31 105 THR A C 1
ATOM 847 O O . THR A 1 105 ? -8.400 2.645 -7.891 1.00 97.31 105 THR A O 1
ATOM 850 N N . LEU A 1 106 ? -9.945 4.255 -8.093 1.00 97.88 106 LEU A N 1
ATOM 851 C CA . LEU A 1 106 ? -10.381 4.177 -6.700 1.00 97.88 106 LEU A CA 1
ATOM 852 C C . LEU A 1 106 ? -11.364 3.025 -6.512 1.00 97.88 106 LEU A C 1
ATOM 854 O O . LEU A 1 106 ? -12.215 2.784 -7.366 1.00 97.88 106 LEU A O 1
ATOM 858 N N . LYS A 1 107 ? -11.314 2.382 -5.343 1.00 97.62 107 LYS A N 1
ATOM 859 C CA . LYS A 1 107 ? -12.327 1.397 -4.939 1.00 97.62 107 LYS A CA 1
ATOM 860 C C . LYS A 1 107 ? -13.707 2.048 -4.817 1.00 97.62 107 LYS A C 1
ATOM 862 O O . LYS A 1 107 ? -14.718 1.456 -5.171 1.00 97.62 107 LYS A O 1
ATOM 867 N N . GLN A 1 108 ? -13.727 3.270 -4.290 1.00 97.44 108 GLN A N 1
ATOM 868 C CA . GLN A 1 108 ? -14.893 4.140 -4.159 1.00 97.44 108 GLN A CA 1
ATOM 869 C C . GLN A 1 108 ? -14.429 5.569 -3.858 1.00 97.44 108 GLN A C 1
ATOM 871 O O . GLN A 1 108 ? -13.271 5.797 -3.519 1.00 97.44 108 GLN A O 1
ATOM 876 N N . VAL A 1 109 ? -15.336 6.539 -3.952 1.00 96.44 109 VAL A N 1
ATOM 877 C CA . VAL A 1 109 ? -15.014 7.960 -3.724 1.00 96.44 109 VAL A CA 1
ATOM 878 C C . VAL A 1 109 ? -15.314 8.440 -2.301 1.00 96.44 109 VAL A C 1
ATOM 880 O O . VAL A 1 109 ? -14.799 9.480 -1.894 1.00 96.44 109 VAL A O 1
ATOM 883 N N . VAL A 1 110 ? -16.122 7.698 -1.532 1.00 97.81 110 VAL A N 1
ATOM 884 C CA . VAL A 1 110 ? -16.444 8.010 -0.129 1.00 97.81 110 VAL A CA 1
ATOM 885 C C . VAL A 1 110 ? -16.062 6.841 0.768 1.00 97.81 110 VAL A C 1
ATOM 887 O O . VAL A 1 110 ? -16.520 5.724 0.550 1.00 97.81 110 VAL A O 1
ATOM 890 N N . PHE A 1 111 ? -15.292 7.118 1.814 1.00 96.75 111 PHE A N 1
ATOM 891 C CA . PHE A 1 111 ? -14.941 6.163 2.861 1.00 96.75 111 PHE A CA 1
ATOM 892 C C . PHE A 1 111 ? -15.505 6.637 4.194 1.00 96.75 111 PHE A C 1
ATOM 894 O O . PHE A 1 111 ? -15.490 7.830 4.497 1.00 96.75 111 PHE A O 1
ATOM 901 N N . ARG A 1 112 ? -16.014 5.696 4.987 1.00 94.81 112 ARG A N 1
ATOM 902 C CA . ARG A 1 112 ? -16.440 5.936 6.365 1.00 94.81 112 ARG A CA 1
ATOM 903 C C . ARG A 1 112 ? -15.433 5.276 7.286 1.00 94.81 112 ARG A C 1
ATOM 905 O O . ARG A 1 112 ? -15.098 4.121 7.057 1.00 94.81 112 ARG A O 1
ATOM 912 N N . VAL A 1 113 ? -14.967 6.023 8.275 1.00 93.50 113 VAL A N 1
ATOM 913 C CA . VAL A 1 113 ? -14.013 5.554 9.285 1.00 93.50 113 VAL A CA 1
ATOM 914 C C . VAL A 1 113 ? -14.479 6.017 10.654 1.00 93.50 113 VAL A C 1
ATOM 916 O O . VAL A 1 113 ? -15.120 7.064 10.778 1.00 93.50 113 VAL A O 1
ATOM 919 N N . THR A 1 114 ? -14.168 5.253 11.686 1.00 90.88 114 THR A N 1
ATOM 920 C CA . THR A 1 114 ? -14.444 5.638 13.067 1.00 90.88 114 THR A CA 1
ATOM 921 C C . THR A 1 114 ? -13.372 6.600 13.588 1.00 90.88 114 THR A C 1
ATOM 923 O O . THR A 1 114 ? -12.241 6.662 13.093 1.00 90.88 114 THR A O 1
ATOM 926 N N . LYS A 1 115 ? -13.727 7.431 14.573 1.00 89.25 115 LYS A N 1
ATOM 927 C CA . LYS A 1 115 ? -12.768 8.336 15.221 1.00 89.25 115 LYS A CA 1
ATOM 928 C C . LYS A 1 115 ? -11.620 7.528 15.829 1.00 89.25 115 LYS A C 1
ATOM 930 O O . LYS A 1 115 ? -11.835 6.604 16.599 1.00 89.25 115 LYS A O 1
ATOM 935 N N . GLY A 1 116 ? -10.391 7.921 15.513 1.00 85.62 116 GLY A N 1
ATOM 936 C CA . GLY A 1 116 ? -9.195 7.220 15.960 1.00 85.62 116 GLY A CA 1
ATOM 937 C C . GLY A 1 116 ? -8.844 5.991 15.126 1.00 85.62 116 GLY A C 1
ATOM 938 O O . GLY A 1 116 ? -7.770 5.448 15.349 1.00 85.62 116 GLY A O 1
ATOM 939 N N . GLU A 1 117 ? -9.641 5.585 14.141 1.00 88.19 117 GLU A N 1
ATOM 940 C CA . GLU A 1 117 ? -9.297 4.478 13.247 1.00 88.19 117 GLU A CA 1
ATOM 941 C C . GLU A 1 117 ? -8.135 4.836 12.318 1.00 88.19 117 GLU A C 1
ATOM 943 O O . GLU A 1 117 ? -7.976 5.986 11.891 1.00 88.19 117 GLU A O 1
ATOM 948 N N . GLN A 1 118 ? -7.312 3.836 12.006 1.00 93.00 118 GLN A N 1
ATOM 949 C CA . GLN A 1 118 ? -6.220 3.970 11.055 1.00 93.00 118 GLN A CA 1
ATOM 950 C C . GLN A 1 118 ? -6.674 3.558 9.655 1.00 93.00 118 GLN A C 1
ATOM 952 O O . GLN A 1 118 ? -6.861 2.377 9.385 1.00 93.00 118 GLN A O 1
ATOM 957 N N . LEU A 1 119 ? -6.771 4.531 8.751 1.00 95.62 119 LEU A N 1
ATOM 958 C CA . LEU A 1 119 ? -7.064 4.297 7.340 1.00 95.62 119 LEU A CA 1
ATOM 959 C C . LEU A 1 119 ? -5.760 4.250 6.545 1.00 95.62 119 LEU A C 1
ATOM 961 O O . LEU A 1 119 ? -5.034 5.245 6.526 1.00 95.62 119 LEU A O 1
ATOM 965 N N . TYR A 1 120 ? -5.466 3.143 5.861 1.00 97.75 120 TYR A N 1
ATOM 966 C CA . TYR A 1 120 ? -4.325 3.082 4.945 1.00 97.75 120 TYR A CA 1
ATOM 967 C C . TYR A 1 120 ? -4.706 3.582 3.550 1.00 97.75 120 TYR A C 1
ATOM 969 O O . TYR A 1 120 ? -5.772 3.269 3.027 1.00 97.75 120 TYR A O 1
ATOM 977 N N . ALA A 1 121 ? -3.793 4.305 2.900 1.00 98.00 121 ALA A N 1
ATOM 978 C CA . ALA A 1 121 ? -4.014 4.842 1.558 1.00 98.00 121 ALA A CA 1
ATOM 979 C C . ALA A 1 121 ? -4.267 3.726 0.531 1.00 98.00 121 ALA A C 1
ATOM 981 O O . ALA A 1 121 ? -5.149 3.851 -0.315 1.00 98.00 121 ALA A O 1
ATOM 982 N N . LYS A 1 122 ? -3.554 2.597 0.654 1.00 97.88 122 LYS A N 1
ATOM 983 C CA . LYS A 1 122 ? -3.735 1.417 -0.209 1.00 97.88 122 LYS A CA 1
ATOM 984 C C . LYS A 1 122 ? -5.171 0.876 -0.197 1.00 97.88 122 LYS A C 1
ATOM 986 O O . LYS A 1 122 ? -5.637 0.409 -1.227 1.00 97.88 122 LYS A O 1
ATOM 991 N N . ASP A 1 123 ? -5.885 0.996 0.925 1.00 97.69 123 ASP A N 1
ATOM 992 C CA . ASP A 1 123 ? -7.246 0.460 1.074 1.00 97.69 123 ASP A CA 1
ATOM 993 C C . ASP A 1 123 ? -8.278 1.307 0.307 1.00 97.69 123 ASP A C 1
ATOM 995 O O . ASP A 1 123 ? -9.431 0.902 0.135 1.00 97.69 123 ASP A O 1
ATOM 999 N N . THR A 1 124 ? -7.859 2.480 -0.187 1.00 97.75 124 THR A N 1
ATOM 1000 C CA . THR A 1 124 ? -8.684 3.356 -1.025 1.00 97.75 124 THR A CA 1
ATOM 1001 C C . THR A 1 124 ? -8.635 3.005 -2.514 1.00 97.75 124 THR A C 1
ATOM 1003 O O . THR A 1 124 ? -9.500 3.435 -3.283 1.00 97.75 124 THR A O 1
ATOM 1006 N N . ILE A 1 125 ? -7.655 2.197 -2.928 1.00 98.00 125 ILE A N 1
ATOM 1007 C CA . ILE A 1 125 ? -7.386 1.878 -4.331 1.00 98.00 125 ILE A CA 1
ATOM 1008 C C . ILE A 1 125 ? -8.117 0.601 -4.749 1.00 98.00 125 ILE A C 1
ATOM 1010 O O . ILE A 1 125 ? -8.197 -0.364 -3.992 1.00 98.00 125 ILE A O 1
ATOM 1014 N N . GLY A 1 126 ? -8.682 0.617 -5.956 1.00 97.62 126 GLY A N 1
ATOM 1015 C CA . GLY A 1 126 ? -9.335 -0.531 -6.582 1.00 97.62 126 GLY A CA 1
ATOM 1016 C C . GLY A 1 126 ? -8.368 -1.310 -7.469 1.00 97.62 126 GLY A C 1
ATOM 1017 O O . GLY A 1 126 ? -8.132 -2.492 -7.236 1.00 97.62 126 GLY A O 1
ATOM 1018 N N . HIS A 1 127 ? -7.788 -0.639 -8.465 1.00 97.56 127 HIS A N 1
ATOM 1019 C CA . HIS A 1 127 ? -6.843 -1.239 -9.408 1.00 97.56 127 HIS A CA 1
ATOM 1020 C C . HIS A 1 127 ? -5.724 -0.261 -9.787 1.00 97.56 127 HIS A C 1
ATOM 1022 O O . HIS A 1 127 ? -5.959 0.949 -9.863 1.00 97.56 127 HIS A O 1
ATOM 1028 N N . ILE A 1 128 ? -4.528 -0.803 -10.024 1.00 97.69 128 ILE A N 1
ATOM 1029 C CA . ILE A 1 128 ? -3.332 -0.091 -10.486 1.00 97.69 128 ILE A CA 1
ATOM 1030 C C . ILE A 1 128 ? -2.829 -0.820 -11.733 1.00 97.69 128 ILE A C 1
ATOM 1032 O O . ILE A 1 128 ? -2.572 -2.021 -11.671 1.00 97.69 128 ILE A O 1
ATOM 1036 N N . GLU A 1 129 ? -2.689 -0.093 -12.837 1.00 96.31 129 GLU A N 1
ATOM 1037 C CA . GLU A 1 129 ? -2.012 -0.552 -14.050 1.00 96.31 129 GLU A CA 1
ATOM 1038 C C . GLU A 1 129 ? -0.637 0.112 -14.109 1.00 96.31 129 GLU A C 1
ATOM 1040 O O . GLU A 1 129 ? -0.536 1.321 -14.344 1.00 96.31 129 GLU A O 1
ATOM 1045 N N . ASP A 1 130 ? 0.401 -0.684 -13.871 1.00 94.75 130 ASP A N 1
ATOM 1046 C CA . ASP A 1 130 ? 1.797 -0.274 -13.971 1.00 94.75 130 ASP A CA 1
ATOM 1047 C C . ASP A 1 130 ? 2.699 -1.508 -14.165 1.00 94.75 130 ASP A C 1
ATOM 1049 O O . ASP A 1 130 ? 2.356 -2.602 -13.706 1.00 94.75 130 ASP A O 1
ATOM 1053 N N . ALA A 1 131 ? 3.820 -1.358 -14.876 1.00 90.62 131 ALA A N 1
AT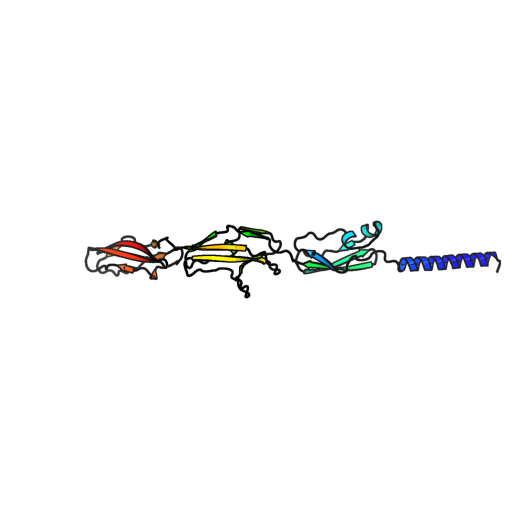OM 1054 C CA . ALA A 1 131 ? 4.787 -2.443 -15.064 1.00 90.62 131 ALA A CA 1
ATOM 1055 C C . ALA A 1 131 ? 5.716 -2.600 -13.848 1.00 90.62 131 ALA A C 1
ATOM 1057 O O . ALA A 1 131 ? 6.213 -3.696 -13.575 1.00 90.62 131 ALA A O 1
ATOM 1058 N N . SER A 1 132 ? 5.938 -1.508 -13.121 1.00 92.56 132 SER A N 1
ATOM 1059 C CA . SER A 1 132 ? 6.782 -1.417 -11.943 1.00 92.56 132 SER A CA 1
ATOM 1060 C C . SER A 1 132 ? 5.995 -1.646 -10.656 1.00 92.56 132 SER A C 1
ATOM 1062 O O . SER A 1 132 ? 4.771 -1.553 -10.572 1.00 92.56 132 SER A O 1
ATOM 1064 N N . LEU A 1 133 ? 6.725 -1.988 -9.595 1.00 93.25 133 LEU A N 1
ATOM 1065 C CA . LEU A 1 133 ? 6.138 -2.098 -8.263 1.00 93.25 133 LEU A CA 1
ATOM 1066 C C . LEU A 1 133 ? 5.742 -0.711 -7.752 1.00 93.25 133 LEU A C 1
ATOM 1068 O O . LEU A 1 133 ? 6.517 0.237 -7.866 1.00 93.25 133 LEU A O 1
ATOM 1072 N N . THR A 1 134 ? 4.570 -0.623 -7.121 1.00 96.94 134 THR A N 1
ATOM 1073 C CA . THR A 1 134 ? 3.985 0.653 -6.692 1.00 96.94 134 THR A CA 1
ATOM 1074 C C . THR A 1 134 ? 3.710 0.731 -5.196 1.00 96.94 134 THR A C 1
ATOM 1076 O O . THR A 1 134 ? 3.342 -0.260 -4.562 1.00 96.94 134 THR A O 1
ATOM 1079 N N . ASN A 1 135 ? 3.780 1.943 -4.648 1.00 97.88 135 ASN A N 1
ATOM 1080 C CA . ASN A 1 135 ? 3.352 2.280 -3.296 1.00 97.88 135 ASN A CA 1
ATOM 1081 C C . ASN A 1 135 ? 2.261 3.362 -3.323 1.00 97.88 135 ASN A C 1
ATOM 1083 O O . ASN A 1 135 ? 2.276 4.258 -4.162 1.00 97.88 135 ASN A O 1
ATOM 1087 N N . VAL A 1 136 ? 1.325 3.293 -2.373 1.00 98.31 136 VAL A N 1
ATOM 1088 C CA . VAL A 1 136 ? 0.177 4.210 -2.283 1.00 98.31 136 VAL A CA 1
ATOM 1089 C C . VAL A 1 136 ? 0.311 5.113 -1.061 1.00 98.31 136 VAL A C 1
ATOM 1091 O O . VAL A 1 136 ? 0.583 4.626 0.043 1.00 98.31 136 VAL A O 1
ATOM 1094 N N . TYR A 1 137 ? 0.062 6.409 -1.241 1.00 98.25 137 TYR A N 1
ATOM 1095 C CA . TYR A 1 137 ? 0.198 7.421 -0.196 1.00 98.25 137 TYR A CA 1
ATOM 1096 C C . TYR A 1 137 ? -0.967 8.408 -0.195 1.00 98.25 137 TYR A C 1
ATOM 1098 O O . TYR A 1 137 ? -1.498 8.769 -1.244 1.00 98.25 137 TYR A O 1
ATOM 1106 N N . PHE A 1 138 ? -1.311 8.909 0.990 1.00 97.81 138 PHE A N 1
ATOM 1107 C CA . PHE A 1 138 ? -1.966 10.202 1.115 1.00 97.81 138 PHE A CA 1
ATOM 1108 C C . PHE A 1 138 ? -0.913 11.297 0.948 1.00 97.81 138 PHE A C 1
ATOM 1110 O O . PHE A 1 138 ? 0.106 11.268 1.642 1.00 97.81 138 PHE A O 1
ATOM 1117 N N . GLN A 1 139 ? -1.175 12.254 0.062 1.00 96.12 139 GLN A N 1
ATOM 1118 C CA . GLN A 1 139 ? -0.311 13.405 -0.199 1.00 96.12 139 GLN A CA 1
ATOM 1119 C C . GLN A 1 139 ? -0.926 14.657 0.433 1.00 96.12 139 GLN A C 1
ATOM 1121 O O . GLN A 1 139 ? -2.128 14.897 0.288 1.00 96.12 139 GLN A O 1
ATOM 1126 N N . SER A 1 140 ? -0.117 15.457 1.131 1.00 90.06 140 SER A N 1
ATOM 1127 C CA . SER A 1 140 ? -0.549 16.776 1.607 1.00 90.06 140 SER A CA 1
ATOM 1128 C C . SER A 1 140 ? -1.013 17.657 0.439 1.00 90.06 140 SER A C 1
ATOM 1130 O O . SER A 1 140 ? -0.488 17.569 -0.672 1.00 90.06 140 SER A O 1
ATOM 1132 N N . ALA A 1 141 ? -2.026 18.490 0.681 1.00 79.81 141 ALA A N 1
ATOM 1133 C CA . ALA A 1 141 ? -2.490 19.463 -0.307 1.00 79.81 141 ALA A CA 1
ATOM 1134 C C . ALA A 1 141 ? -1.554 20.679 -0.418 1.00 79.81 141 ALA A C 1
ATOM 1136 O O . ALA A 1 141 ? -1.662 21.420 -1.396 1.00 79.81 141 ALA A O 1
ATOM 1137 N N . ASP A 1 142 ? -0.661 20.844 0.557 1.00 81.19 142 ASP A N 1
ATOM 1138 C CA . ASP A 1 142 ? 0.251 21.974 0.687 1.00 81.19 142 ASP A CA 1
ATOM 1139 C C . ASP A 1 142 ? 1.538 21.742 -0.122 1.00 81.19 142 ASP A C 1
ATOM 1141 O O . ASP A 1 142 ? 1.834 20.624 -0.560 1.00 81.19 142 ASP A O 1
ATOM 1145 N N . ASP A 1 143 ? 2.347 22.793 -0.270 1.00 75.62 143 ASP A N 1
ATOM 1146 C CA . ASP A 1 143 ? 3.597 22.761 -1.044 1.00 75.62 143 ASP A CA 1
ATOM 1147 C C . ASP A 1 143 ? 4.620 21.734 -0.523 1.00 75.62 143 ASP A C 1
ATOM 1149 O O . ASP A 1 143 ? 5.519 21.336 -1.265 1.00 75.62 143 ASP A O 1
ATOM 1153 N N . SER A 1 144 ? 4.466 21.251 0.719 1.00 77.06 144 SER A N 1
ATOM 1154 C CA . SER A 1 144 ? 5.332 20.217 1.301 1.00 77.06 144 SER A CA 1
ATOM 1155 C C . SER A 1 144 ? 5.223 18.864 0.595 1.00 77.06 144 SER A C 1
ATOM 1157 O O . SER A 1 144 ? 6.187 18.103 0.592 1.00 77.06 144 SER A O 1
ATOM 1159 N N . LYS A 1 145 ? 4.061 18.551 -0.006 1.00 84.19 145 LYS A N 1
ATOM 1160 C CA . LYS A 1 145 ? 3.747 17.235 -0.596 1.00 84.19 145 LYS A CA 1
ATOM 1161 C C . LYS A 1 145 ? 4.047 16.046 0.326 1.00 84.19 145 LYS A C 1
ATOM 1163 O O . LYS A 1 145 ? 4.364 14.957 -0.155 1.00 84.19 145 LYS A O 1
ATOM 1168 N N . ASP A 1 146 ? 3.910 16.226 1.638 1.00 93.56 146 ASP A N 1
ATOM 1169 C CA . ASP A 1 146 ? 4.208 15.164 2.599 1.00 93.56 146 ASP A CA 1
ATOM 1170 C C . ASP A 1 146 ? 3.406 13.895 2.299 1.00 93.56 146 ASP A C 1
ATOM 1172 O O . ASP A 1 146 ? 2.191 13.939 2.075 1.00 93.56 146 ASP A O 1
ATOM 1176 N N . LEU A 1 147 ? 4.102 12.757 2.307 1.00 96.25 147 LEU A N 1
ATOM 1177 C CA . LEU A 1 147 ? 3.540 11.455 1.976 1.00 96.25 147 LEU A CA 1
ATOM 1178 C C . LEU A 1 147 ? 3.331 10.630 3.240 1.00 96.25 147 LEU A C 1
ATOM 1180 O O . LEU A 1 147 ? 4.255 10.379 4.012 1.00 96.25 147 LEU A O 1
ATOM 1184 N N . THR A 1 148 ? 2.109 10.139 3.426 1.00 97.44 148 THR A N 1
ATOM 1185 C CA . THR A 1 148 ? 1.757 9.270 4.554 1.00 97.44 148 THR A CA 1
ATOM 1186 C C . THR A 1 148 ? 1.072 8.005 4.055 1.00 97.44 148 THR A C 1
ATOM 1188 O O . THR A 1 148 ? 0.179 8.050 3.213 1.00 97.44 148 THR A O 1
ATOM 1191 N N . LYS A 1 149 ? 1.486 6.837 4.563 1.00 97.88 149 LYS A N 1
ATOM 1192 C CA . LYS A 1 149 ? 0.877 5.547 4.176 1.00 97.88 149 LYS A CA 1
ATOM 1193 C C . LYS A 1 149 ? -0.498 5.334 4.803 1.00 97.88 149 LYS A C 1
ATOM 1195 O O . LYS A 1 149 ? -1.289 4.536 4.303 1.00 97.88 149 LYS A O 1
ATOM 1200 N N . TYR A 1 150 ? -0.761 6.012 5.912 1.00 97.06 150 TYR A N 1
ATOM 1201 C CA . TYR A 1 150 ? -2.015 5.944 6.637 1.00 97.06 150 TYR A CA 1
ATOM 1202 C C . TYR A 1 150 ? -2.307 7.269 7.334 1.00 97.06 150 TYR A C 1
ATOM 1204 O O . TYR A 1 150 ? -1.393 8.049 7.609 1.00 97.06 150 TYR A O 1
ATOM 1212 N N . LYS A 1 151 ? -3.579 7.492 7.656 1.00 95.75 151 LYS A N 1
ATOM 1213 C CA . LYS A 1 151 ? -4.048 8.627 8.452 1.00 95.75 151 LYS A CA 1
ATOM 1214 C C . LYS A 1 151 ? -4.956 8.159 9.583 1.00 95.75 151 LYS A C 1
ATOM 1216 O O . LYS A 1 151 ? -5.561 7.092 9.508 1.00 95.75 151 LYS A O 1
ATOM 1221 N N . ARG A 1 152 ? -5.023 8.974 10.638 1.00 94.62 152 ARG A N 1
ATOM 1222 C CA . ARG A 1 152 ? -5.897 8.779 11.798 1.00 94.62 152 ARG A CA 1
ATOM 1223 C C . ARG A 1 152 ? -6.611 10.081 12.120 1.00 94.62 152 ARG A C 1
ATOM 1225 O O . ARG A 1 152 ? -5.964 11.108 12.322 1.00 94.62 152 ARG A O 1
ATOM 1232 N N . TYR A 1 153 ? -7.933 10.029 12.210 1.00 92.56 153 TYR A N 1
ATOM 1233 C CA . TYR A 1 153 ? -8.756 11.218 12.404 1.00 92.56 153 TYR A CA 1
ATOM 1234 C C . TYR A 1 153 ? -9.210 11.328 13.854 1.00 92.56 153 TYR A C 1
ATOM 1236 O O . TYR A 1 153 ? -9.875 10.437 14.376 1.00 92.56 153 TYR A O 1
ATOM 1244 N N . LYS A 1 154 ? -8.838 12.423 14.522 1.00 90.06 154 LYS A N 1
ATOM 1245 C CA . LYS A 1 154 ? -9.167 12.648 15.941 1.00 90.06 154 LYS A CA 1
ATOM 1246 C C . LYS A 1 154 ? -10.506 13.352 16.150 1.00 90.06 154 LYS A C 1
ATOM 1248 O O . LYS A 1 154 ? -11.067 13.268 17.238 1.00 90.06 154 LYS A O 1
ATOM 1253 N N . ASN A 1 155 ? -11.014 14.024 15.124 1.00 91.06 155 ASN A N 1
ATOM 1254 C CA . ASN A 1 155 ? -12.239 14.809 15.191 1.00 91.06 155 ASN A CA 1
ATOM 1255 C C . ASN A 1 155 ? -13.263 14.254 14.202 1.00 91.06 155 ASN A C 1
ATOM 1257 O O . ASN A 1 155 ? -12.900 13.749 13.140 1.00 91.06 155 ASN A O 1
ATOM 1261 N N . TYR A 1 156 ? -14.539 14.360 14.562 1.00 91.88 156 TYR A N 1
ATOM 1262 C CA . TYR A 1 156 ? -15.630 14.077 13.637 1.00 91.88 156 TYR A CA 1
ATOM 1263 C C . TYR A 1 156 ? -15.649 15.111 12.518 1.00 91.88 156 TYR A C 1
ATOM 1265 O O . TYR A 1 156 ? -15.285 16.270 12.722 1.00 91.88 156 TYR A O 1
ATOM 1273 N N . GLY A 1 157 ? -16.104 14.696 11.342 1.00 94.75 157 GLY A N 1
ATOM 1274 C CA . GLY A 1 157 ? -16.212 15.595 10.207 1.00 94.75 157 GLY A CA 1
ATOM 1275 C C . GLY A 1 157 ? -16.017 14.897 8.877 1.00 94.75 157 GLY A C 1
ATOM 1276 O O . GLY A 1 157 ? -15.987 13.672 8.772 1.00 94.75 157 GLY A O 1
ATOM 1277 N N . THR A 1 158 ? -15.911 15.719 7.842 1.00 97.25 158 THR A N 1
ATOM 1278 C CA . THR A 1 158 ? -15.614 15.283 6.483 1.00 97.25 158 THR A CA 1
ATOM 1279 C C . THR A 1 158 ? -14.275 15.860 6.059 1.00 97.25 158 THR A C 1
ATOM 1281 O O . THR A 1 158 ? -14.064 17.064 6.166 1.00 97.25 158 THR A O 1
ATOM 1284 N N . TYR A 1 159 ? -13.414 15.008 5.519 1.00 96.44 159 TYR A N 1
ATOM 1285 C CA . TYR A 1 159 ? -12.103 15.367 4.999 1.00 96.44 159 TYR A CA 1
ATOM 1286 C C . TYR A 1 159 ? -12.043 15.026 3.515 1.00 96.44 159 TYR A C 1
ATOM 1288 O O . TYR A 1 159 ? -12.588 14.010 3.084 1.00 96.44 159 TYR A O 1
ATOM 1296 N N . ILE A 1 160 ? -11.394 15.878 2.727 1.00 96.00 160 ILE A N 1
ATOM 1297 C CA . ILE A 1 160 ? -11.059 15.571 1.337 1.00 96.00 160 ILE A CA 1
ATOM 1298 C C . ILE A 1 160 ? -9.567 15.299 1.294 1.00 96.00 160 ILE A C 1
ATOM 1300 O O . ILE A 1 160 ? -8.767 16.193 1.550 1.00 96.00 160 ILE A O 1
ATOM 1304 N N . GLU A 1 161 ? -9.213 14.062 0.980 1.00 96.19 161 GLU A N 1
ATOM 1305 C CA . GLU A 1 161 ? -7.830 13.613 0.954 1.00 96.19 161 GLU A CA 1
ATOM 1306 C C . GLU A 1 161 ? -7.359 13.403 -0.472 1.00 96.19 161 GLU A C 1
ATOM 1308 O O . GLU A 1 161 ? -8.110 12.926 -1.328 1.00 96.19 161 GLU A O 1
ATOM 1313 N N . ARG A 1 162 ? -6.094 13.743 -0.714 1.00 96.50 162 ARG A N 1
ATOM 1314 C CA . ARG A 1 162 ? -5.416 13.456 -1.970 1.00 96.50 162 ARG A CA 1
ATOM 1315 C C . ARG A 1 162 ? -4.657 12.140 -1.847 1.00 96.50 162 ARG A C 1
ATOM 1317 O O . ARG A 1 162 ? -3.886 11.967 -0.907 1.00 96.50 162 ARG A O 1
ATOM 1324 N N . VAL A 1 163 ? -4.857 11.240 -2.801 1.00 97.56 163 VAL A N 1
ATOM 1325 C CA . VAL A 1 163 ? -4.176 9.944 -2.882 1.00 97.56 163 VAL A CA 1
ATOM 1326 C C . VAL A 1 163 ? -3.347 9.898 -4.156 1.00 97.56 163 VAL A C 1
ATOM 1328 O O . VAL A 1 163 ? -3.834 10.267 -5.226 1.00 97.56 163 VAL A O 1
ATOM 1331 N N . VAL A 1 164 ? -2.103 9.448 -4.036 1.00 97.69 164 VAL A N 1
ATOM 1332 C CA . VAL A 1 164 ? -1.168 9.275 -5.153 1.00 97.69 164 VAL A CA 1
ATOM 1333 C C . VAL A 1 164 ? -0.547 7.886 -5.094 1.00 97.69 164 VAL A C 1
ATOM 1335 O O . VAL A 1 164 ? -0.355 7.321 -4.011 1.00 97.69 164 VAL A O 1
ATOM 1338 N N . VAL A 1 165 ? -0.242 7.338 -6.265 1.00 98.25 165 VAL A N 1
ATOM 1339 C CA . VAL A 1 165 ? 0.515 6.095 -6.415 1.00 98.25 165 VAL A CA 1
ATOM 1340 C C . VAL A 1 165 ? 1.849 6.441 -7.050 1.00 98.25 165 VAL A C 1
ATOM 1342 O O . VAL A 1 165 ? 1.886 7.161 -8.044 1.00 98.25 165 VAL A O 1
ATOM 1345 N N . ILE A 1 166 ? 2.929 5.960 -6.445 1.00 97.31 166 ILE A N 1
ATOM 1346 C CA . ILE A 1 166 ? 4.297 6.212 -6.893 1.00 97.31 166 ILE A CA 1
ATOM 1347 C C . ILE A 1 166 ? 4.952 4.858 -7.134 1.00 97.31 166 ILE A C 1
ATOM 1349 O O . ILE A 1 166 ? 4.910 3.990 -6.253 1.00 97.31 166 ILE A O 1
ATOM 1353 N N . ASP A 1 167 ? 5.508 4.663 -8.323 1.00 96.44 167 ASP A N 1
ATOM 1354 C CA . ASP A 1 167 ? 6.291 3.469 -8.632 1.00 96.44 167 ASP A CA 1
ATOM 1355 C C . ASP A 1 167 ? 7.691 3.514 -7.984 1.00 96.44 167 ASP A C 1
ATOM 1357 O O . ASP A 1 167 ? 8.109 4.504 -7.375 1.00 96.44 167 ASP A O 1
ATOM 1361 N N . ASN A 1 168 ? 8.445 2.424 -8.096 1.00 93.25 168 ASN A N 1
ATOM 1362 C CA . ASN A 1 168 ? 9.819 2.360 -7.591 1.00 93.25 168 ASN A CA 1
ATOM 1363 C C . ASN A 1 168 ? 10.823 3.206 -8.398 1.00 93.25 168 ASN A C 1
ATOM 1365 O O . ASN A 1 168 ? 11.972 3.354 -7.975 1.00 93.25 168 ASN A O 1
ATOM 1369 N N . ASN A 1 169 ? 10.405 3.755 -9.535 1.00 91.75 169 ASN A N 1
ATOM 1370 C CA . ASN A 1 169 ? 11.199 4.584 -10.432 1.00 91.75 169 ASN A CA 1
ATOM 1371 C C . ASN A 1 169 ? 10.950 6.089 -10.220 1.00 91.75 169 ASN A C 1
ATOM 1373 O O . ASN A 1 169 ? 11.688 6.916 -10.754 1.00 91.75 169 ASN A O 1
ATOM 1377 N N . GLY A 1 170 ? 9.986 6.441 -9.365 1.00 92.81 170 GLY A N 1
ATOM 1378 C CA . GLY A 1 170 ? 9.622 7.806 -9.007 1.00 92.81 170 GLY A CA 1
ATOM 1379 C C . GLY A 1 170 ? 8.512 8.410 -9.869 1.00 92.81 170 GLY A C 1
ATOM 1380 O O . GLY A 1 170 ? 8.208 9.593 -9.696 1.00 92.81 170 GLY A O 1
ATOM 1381 N N . ASN A 1 171 ? 7.883 7.648 -10.769 1.00 95.31 171 ASN A N 1
ATOM 1382 C CA . ASN A 1 171 ? 6.745 8.141 -11.532 1.00 95.31 171 ASN A CA 1
ATOM 1383 C C . ASN A 1 171 ? 5.496 8.175 -10.642 1.00 95.31 171 ASN A C 1
ATOM 1385 O O . ASN A 1 171 ? 5.080 7.181 -10.048 1.00 95.31 171 ASN A O 1
ATOM 1389 N N . GLU A 1 172 ? 4.887 9.357 -10.552 1.00 96.44 172 GLU A N 1
ATOM 1390 C CA . GLU A 1 172 ? 3.691 9.619 -9.747 1.00 96.44 172 GLU A CA 1
ATOM 1391 C C . GLU A 1 172 ? 2.438 9.643 -10.634 1.00 96.44 172 GLU A C 1
ATOM 1393 O O . GLU A 1 172 ? 2.408 10.312 -11.676 1.00 96.44 172 GLU A O 1
ATOM 1398 N N . SER A 1 173 ? 1.385 8.946 -10.201 1.00 97.62 173 SER A N 1
ATOM 1399 C CA . SER A 1 173 ? 0.064 8.977 -10.829 1.00 97.62 173 SER A CA 1
ATOM 1400 C C . SER A 1 173 ? -0.546 10.384 -10.814 1.00 97.62 173 SER A C 1
ATOM 1402 O O . SER A 1 173 ? -0.149 11.265 -10.052 1.00 97.62 173 SER A O 1
ATOM 1404 N N . ALA A 1 174 ? -1.607 10.601 -11.593 1.00 95.31 174 ALA A N 1
ATOM 1405 C CA . ALA A 1 174 ? -2.461 11.758 -11.337 1.00 95.31 174 ALA A CA 1
ATOM 1406 C C . ALA A 1 174 ? -3.042 11.674 -9.904 1.00 95.31 174 ALA A C 1
ATOM 1408 O O . ALA A 1 174 ? -3.394 10.573 -9.460 1.00 95.31 174 ALA A O 1
ATOM 1409 N N . PRO A 1 175 ? -3.156 12.800 -9.174 1.00 94.50 175 PRO A N 1
ATOM 1410 C CA . PRO A 1 175 ? -3.699 12.789 -7.826 1.00 94.50 175 PRO A CA 1
ATOM 1411 C C . PRO A 1 175 ? -5.203 12.520 -7.843 1.00 94.50 175 PRO A C 1
ATOM 1413 O O . PRO A 1 175 ? -5.980 13.236 -8.476 1.00 94.50 175 PRO A O 1
ATOM 1416 N N . LEU A 1 176 ? -5.618 11.511 -7.087 1.00 96.25 176 LEU A N 1
ATOM 1417 C CA . LEU A 1 176 ? -7.015 11.162 -6.866 1.00 96.25 176 LEU A CA 1
ATOM 1418 C C . LEU A 1 176 ? -7.530 11.851 -5.601 1.00 96.25 176 LEU A C 1
ATOM 1420 O O . LEU A 1 176 ? -6.761 12.153 -4.691 1.00 96.25 176 LEU A O 1
ATOM 1424 N N . ARG A 1 177 ? -8.840 12.106 -5.529 1.00 96.75 177 ARG A N 1
ATOM 1425 C CA . ARG A 1 177 ? -9.485 12.695 -4.347 1.00 96.75 177 ARG A CA 1
ATOM 1426 C C . ARG A 1 177 ? -10.493 11.726 -3.753 1.00 96.75 177 ARG A C 1
ATOM 1428 O O . ARG A 1 177 ? -11.360 11.231 -4.468 1.00 96.75 177 ARG A O 1
ATOM 1435 N N . VAL A 1 178 ? -10.410 11.512 -2.445 1.00 97.50 178 VAL A N 1
ATOM 1436 C CA . VAL A 1 178 ? -11.362 10.696 -1.682 1.00 97.50 178 VAL A CA 1
ATOM 1437 C C . VAL A 1 178 ? -11.997 11.526 -0.573 1.00 97.50 178 VAL A C 1
ATOM 1439 O O . VAL A 1 178 ? -11.345 12.362 0.051 1.00 97.50 178 VAL A O 1
ATOM 1442 N N . LYS A 1 179 ? -13.286 11.300 -0.324 1.00 98.19 179 LYS A N 1
ATOM 1443 C CA . LYS A 1 179 ? -14.027 11.905 0.783 1.00 98.19 179 LYS A CA 1
ATOM 1444 C C . LYS A 1 179 ? -14.022 10.950 1.970 1.00 98.19 179 LYS A C 1
ATOM 1446 O O . LYS A 1 179 ? -14.599 9.870 1.887 1.00 98.19 179 LYS A O 1
ATOM 1451 N N . ILE A 1 180 ? -13.422 11.359 3.077 1.00 98.00 180 ILE A N 1
ATOM 1452 C CA . ILE A 1 180 ? -13.404 10.597 4.325 1.00 98.00 180 ILE A CA 1
ATOM 1453 C C . ILE A 1 180 ? -14.443 11.183 5.271 1.00 98.00 180 ILE A C 1
ATOM 1455 O O . ILE A 1 180 ? -14.395 12.367 5.593 1.00 98.00 180 ILE A O 1
ATOM 1459 N N . VAL A 1 181 ? -15.393 10.365 5.707 1.00 97.44 181 VAL A N 1
ATOM 1460 C CA . VAL A 1 181 ? -16.425 10.738 6.676 1.00 97.44 181 VAL A CA 1
ATOM 1461 C C . VAL A 1 181 ? -16.112 10.040 7.989 1.00 97.44 181 VAL A C 1
ATOM 1463 O O . VAL A 1 181 ? -16.167 8.813 8.074 1.00 97.44 181 VAL A O 1
ATOM 1466 N N . VAL A 1 182 ? -15.779 10.829 9.005 1.00 95.38 182 VAL A N 1
A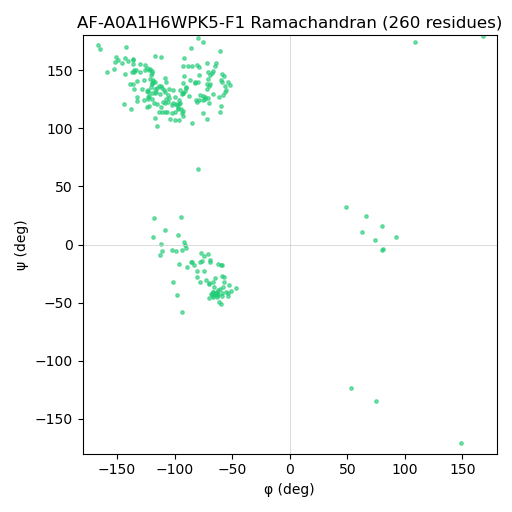TOM 1467 C CA . VAL A 1 182 ? -15.414 10.328 10.330 1.00 95.38 182 VAL A CA 1
ATOM 1468 C C . VAL A 1 182 ? -16.658 10.277 11.196 1.00 95.38 182 VAL A C 1
ATOM 1470 O O . VAL A 1 182 ? -17.255 11.314 11.498 1.00 95.38 182 VAL A O 1
ATOM 1473 N N . VAL A 1 183 ? -17.046 9.066 11.581 1.00 91.81 183 VAL A N 1
ATOM 1474 C CA . VAL A 1 183 ? -18.259 8.781 12.351 1.00 91.81 183 VAL A CA 1
ATOM 1475 C C . VAL A 1 183 ? -17.921 8.294 13.760 1.00 91.81 183 VAL A C 1
ATOM 1477 O O . VAL A 1 183 ? -16.793 7.890 14.052 1.00 91.81 183 VAL A O 1
ATOM 1480 N N . ARG A 1 184 ? -18.901 8.363 14.662 1.00 87.50 184 ARG A N 1
ATOM 1481 C CA . ARG A 1 184 ? -18.801 7.768 15.999 1.00 87.50 184 ARG A CA 1
ATOM 1482 C C . ARG A 1 184 ? -18.844 6.243 15.872 1.00 87.50 184 ARG A C 1
ATOM 1484 O O . ARG A 1 184 ? -19.684 5.736 15.131 1.00 87.50 184 ARG A O 1
ATOM 1491 N N . ASN A 1 185 ? -17.977 5.532 16.597 1.00 86.50 185 ASN A N 1
ATOM 1492 C CA . ASN A 1 185 ? -18.160 4.094 16.785 1.00 86.50 185 ASN A CA 1
ATOM 1493 C C . ASN A 1 185 ? -19.422 3.875 17.633 1.00 86.50 185 ASN A C 1
ATOM 1495 O O . ASN A 1 185 ? -19.584 4.510 18.676 1.00 86.50 185 ASN A O 1
ATOM 1499 N N . THR A 1 186 ? -20.325 3.010 17.191 1.00 89.56 186 THR A N 1
ATOM 1500 C CA . THR A 1 186 ? -21.556 2.667 17.923 1.00 89.56 186 THR A CA 1
ATOM 1501 C C . THR A 1 186 ? -21.555 1.233 18.439 1.00 89.56 186 THR A C 1
ATOM 1503 O O . THR A 1 186 ? -22.546 0.804 19.025 1.00 89.56 186 THR A O 1
ATOM 1506 N N . GLU A 1 187 ? -20.488 0.474 18.192 1.00 90.88 187 GLU A N 1
ATOM 1507 C CA . GLU A 1 187 ? -20.358 -0.896 18.673 1.00 90.88 187 GLU A CA 1
ATOM 1508 C C . GLU A 1 187 ? -19.900 -0.888 20.135 1.00 90.88 187 GLU A C 1
ATOM 1510 O O . GLU A 1 187 ? -18.874 -0.284 20.438 1.00 90.88 187 GLU A O 1
ATOM 1515 N N . PRO A 1 188 ? -20.654 -1.510 21.059 1.00 94.12 188 PRO A N 1
ATOM 1516 C CA . PRO A 1 188 ? -20.261 -1.568 22.454 1.00 94.12 188 PRO A CA 1
ATOM 1517 C C . PRO A 1 188 ? -19.191 -2.640 22.709 1.00 94.12 188 PRO A C 1
ATOM 1519 O O . PRO A 1 188 ? -19.181 -3.685 22.051 1.00 94.12 188 PRO A O 1
ATOM 1522 N N . PRO A 1 189 ? -18.352 -2.447 23.739 1.00 96.69 189 PRO A N 1
ATOM 1523 C CA . PRO A 1 189 ? -17.332 -3.417 24.122 1.00 96.69 189 PRO A CA 1
ATOM 1524 C C . PRO A 1 189 ? -17.931 -4.747 24.594 1.00 96.69 189 PRO A C 1
ATOM 1526 O O . PRO A 1 189 ? -19.043 -4.815 25.115 1.00 96.69 189 PRO A O 1
ATOM 1529 N N . VAL A 1 190 ? -17.168 -5.832 24.508 1.00 98.06 190 VAL A N 1
ATOM 1530 C CA . VAL A 1 190 ? -17.593 -7.174 24.926 1.00 98.06 190 VAL A CA 1
ATOM 1531 C C . VAL A 1 190 ? -16.865 -7.596 26.199 1.00 98.06 190 VAL A C 1
ATOM 1533 O O . VAL A 1 190 ? -15.644 -7.722 26.193 1.00 98.06 190 VAL A O 1
ATOM 1536 N N . ILE A 1 191 ? -17.614 -7.899 27.269 1.00 98.25 191 ILE A N 1
ATOM 1537 C CA . ILE A 1 191 ? -17.088 -8.505 28.509 1.00 98.25 191 ILE A CA 1
ATOM 1538 C C . ILE A 1 191 ? -17.204 -10.036 28.434 1.00 98.25 191 ILE A C 1
ATOM 1540 O O . ILE A 1 191 ? -18.283 -10.569 28.160 1.00 98.25 191 ILE A O 1
ATOM 1544 N N . LYS A 1 192 ? -16.111 -10.746 28.727 1.00 97.94 192 LYS A N 1
ATOM 1545 C CA . LYS A 1 192 ? -16.022 -12.213 28.814 1.00 97.94 192 LYS A CA 1
ATOM 1546 C C . LYS A 1 192 ? -15.661 -12.654 30.239 1.00 97.94 192 LYS A C 1
ATOM 1548 O O . LYS A 1 192 ? -15.195 -11.857 31.044 1.00 97.94 192 LYS A O 1
ATOM 1553 N N . GLY A 1 193 ? -15.897 -13.932 30.554 1.00 96.81 193 GLY A N 1
ATOM 1554 C CA . GLY A 1 193 ? -15.565 -14.509 31.868 1.00 96.81 193 GLY A CA 1
ATOM 1555 C C . GLY A 1 193 ? -16.572 -14.209 32.985 1.00 96.81 193 GLY A C 1
ATOM 1556 O O . GLY A 1 193 ? -16.273 -14.410 34.155 1.00 96.81 193 GLY A O 1
ATOM 1557 N N . ILE A 1 194 ? -17.782 -13.753 32.644 1.00 96.19 194 ILE A N 1
ATOM 1558 C CA . ILE A 1 194 ? -18.763 -13.233 33.613 1.00 96.19 194 ILE A CA 1
ATOM 1559 C C . ILE A 1 194 ? -19.789 -14.262 34.117 1.00 96.19 194 ILE A C 1
ATOM 1561 O O . ILE A 1 194 ? -20.881 -13.918 34.562 1.00 96.19 194 ILE A O 1
ATOM 1565 N N . ASN A 1 195 ? -19.439 -15.546 34.057 1.00 96.56 195 ASN A N 1
ATOM 1566 C CA . ASN A 1 195 ? -20.317 -16.622 34.511 1.00 96.56 195 ASN A CA 1
ATOM 1567 C C . ASN A 1 195 ? -20.519 -16.580 36.033 1.00 96.56 195 ASN A C 1
ATOM 1569 O O . ASN A 1 195 ? -19.611 -16.225 36.794 1.00 96.56 195 ASN A O 1
ATOM 1573 N N . ASN A 1 196 ? -21.707 -16.997 36.477 1.00 97.19 196 ASN A N 1
ATOM 1574 C CA . ASN A 1 196 ? -21.983 -17.200 37.898 1.00 97.19 196 ASN A CA 1
ATOM 1575 C C . ASN A 1 196 ? -21.014 -18.229 38.486 1.00 97.19 196 ASN A C 1
ATOM 1577 O O . ASN A 1 196 ? -20.624 -19.179 37.805 1.00 97.19 196 ASN A O 1
ATOM 1581 N N . ILE A 1 197 ? -20.654 -18.047 39.752 1.00 96.44 197 ILE A N 1
ATOM 1582 C CA . ILE A 1 197 ? -19.718 -18.930 40.453 1.00 96.44 197 ILE A CA 1
ATOM 1583 C C . ILE A 1 197 ? -20.200 -19.266 41.856 1.00 96.44 197 ILE A C 1
ATOM 1585 O O . ILE A 1 197 ? -20.993 -18.535 42.451 1.00 96.44 197 ILE A O 1
ATOM 1589 N N . LYS A 1 198 ? -19.669 -20.374 42.363 1.00 97.75 198 LYS A N 1
ATOM 1590 C CA . LYS A 1 198 ? -19.784 -20.824 43.745 1.00 97.75 198 LYS A CA 1
ATOM 1591 C C . LYS A 1 198 ? -18.402 -20.768 44.382 1.00 97.75 198 LYS A C 1
ATOM 1593 O O . LYS A 1 198 ? -17.431 -21.157 43.730 1.00 97.75 198 LYS A O 1
ATOM 1598 N N . ILE A 1 199 ? -18.322 -20.271 45.608 1.00 97.38 199 ILE A N 1
ATOM 1599 C CA . ILE A 1 199 ? -17.086 -20.196 46.388 1.00 97.38 199 ILE A CA 1
ATOM 1600 C C . ILE A 1 199 ? -17.353 -20.654 47.818 1.00 97.38 199 ILE A C 1
ATOM 1602 O O . ILE A 1 199 ? -18.450 -20.454 48.334 1.00 97.38 199 ILE A O 1
ATOM 1606 N N . ALA A 1 200 ? -16.341 -21.253 48.441 1.00 97.62 200 ALA A N 1
ATOM 1607 C CA . ALA A 1 200 ? -16.438 -21.699 49.823 1.00 97.62 200 ALA A CA 1
ATOM 1608 C C . ALA A 1 200 ? -16.450 -20.505 50.789 1.00 97.62 200 ALA A C 1
ATOM 1610 O O . ALA A 1 200 ? -15.771 -19.498 50.543 1.00 97.62 200 ALA A O 1
ATOM 1611 N N . VAL A 1 201 ? -17.147 -20.639 51.916 1.00 97.50 201 VAL A N 1
ATOM 1612 C CA . VAL A 1 201 ? -17.060 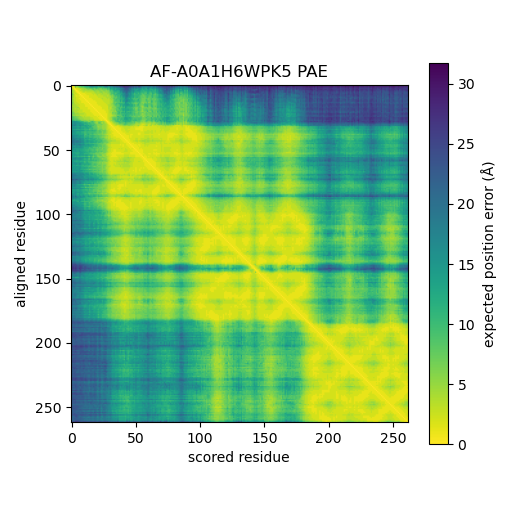-19.674 53.025 1.00 97.50 201 VAL A CA 1
ATOM 1613 C C . VAL A 1 201 ? -15.595 -19.431 53.424 1.00 97.50 201 VAL A C 1
ATOM 1615 O O . VAL A 1 201 ? -14.795 -20.361 53.522 1.00 97.50 201 VAL A O 1
ATOM 1618 N N . ASN A 1 202 ? -15.244 -18.165 53.660 1.00 96.69 202 ASN A N 1
ATOM 1619 C CA . ASN A 1 202 ? -13.908 -17.660 54.001 1.00 96.69 202 ASN A CA 1
ATOM 1620 C C . ASN A 1 202 ? -12.822 -17.864 52.924 1.00 96.69 202 ASN A C 1
ATOM 1622 O O . ASN A 1 202 ? -11.643 -17.635 53.197 1.00 96.69 202 ASN A O 1
ATOM 1626 N N . SER A 1 203 ? -13.182 -18.263 51.699 1.00 96.44 203 SER A N 1
ATOM 1627 C CA . SER A 1 203 ? -12.221 -18.326 50.590 1.00 96.44 203 SER A CA 1
ATOM 1628 C C . SER A 1 203 ? -11.812 -16.933 50.090 1.00 96.44 203 SER A C 1
ATOM 1630 O O . SER A 1 203 ? -12.531 -15.942 50.265 1.00 96.44 203 SER A O 1
ATOM 1632 N N . SER A 1 204 ? -10.633 -16.848 49.463 1.00 95.50 204 SER A N 1
ATOM 1633 C CA . SER A 1 204 ? -10.204 -15.642 48.758 1.00 95.50 204 SER A CA 1
ATOM 1634 C C . SER A 1 204 ? -11.003 -15.475 47.466 1.00 95.50 204 SER A C 1
ATOM 1636 O O . SER A 1 204 ? -11.249 -16.432 46.730 1.00 95.50 204 SER A O 1
ATOM 1638 N N . PHE A 1 205 ? -11.404 -14.240 47.175 1.00 95.81 205 PHE A N 1
ATOM 1639 C CA . PHE A 1 205 ? -12.187 -13.924 45.990 1.00 95.81 205 PHE A CA 1
ATOM 1640 C C . PHE A 1 205 ? -11.678 -12.637 45.340 1.00 95.81 205 PHE A C 1
ATOM 1642 O O . PHE A 1 205 ? -11.744 -11.565 45.937 1.00 95.81 205 PHE A O 1
ATOM 1649 N N . ASP A 1 206 ? -11.184 -12.757 44.107 1.00 96.44 206 ASP A N 1
ATOM 1650 C CA . ASP A 1 206 ? -10.871 -11.623 43.237 1.00 96.44 206 ASP A CA 1
ATOM 1651 C C . ASP A 1 206 ? -11.993 -11.460 42.194 1.00 96.44 206 ASP A C 1
ATOM 1653 O O . ASP A 1 206 ? -12.152 -12.323 41.318 1.00 96.44 206 ASP A O 1
ATOM 1657 N N . PRO A 1 207 ? -12.768 -10.360 42.248 1.00 95.94 207 PRO A N 1
ATOM 1658 C CA . PRO A 1 207 ? -13.832 -10.090 41.292 1.00 95.94 207 PRO A CA 1
ATOM 1659 C C . PRO A 1 207 ? -13.381 -10.058 39.829 1.00 95.94 207 PRO A C 1
ATOM 1661 O O . PRO A 1 207 ? -14.203 -10.352 38.961 1.00 95.94 207 PRO A O 1
ATOM 1664 N N . LEU A 1 208 ? -12.126 -9.708 39.536 1.00 96.50 208 LEU A N 1
ATOM 1665 C CA . LEU A 1 208 ? -11.612 -9.582 38.167 1.00 96.50 208 LEU A CA 1
ATOM 1666 C C . LEU A 1 208 ? -10.934 -10.855 37.650 1.00 96.50 208 LEU A C 1
ATOM 1668 O O . LEU A 1 208 ? -10.594 -10.927 36.467 1.00 96.50 208 LEU A O 1
ATOM 1672 N N . SER A 1 209 ? -10.786 -11.883 38.486 1.00 95.88 209 SER A N 1
ATOM 1673 C CA . SER A 1 209 ? -10.150 -13.133 38.077 1.00 95.88 209 SER A CA 1
ATOM 1674 C C . SER A 1 209 ? -10.895 -13.784 36.905 1.00 95.88 209 SER A C 1
ATOM 1676 O O . SER A 1 209 ? -12.084 -14.107 36.996 1.00 95.88 209 SER A O 1
ATOM 1678 N N . GLY A 1 210 ? -10.188 -13.951 35.781 1.00 95.62 210 GLY A N 1
ATOM 1679 C CA . GLY A 1 210 ? -10.717 -14.533 34.543 1.00 95.62 210 GLY A CA 1
ATOM 1680 C C . GLY A 1 210 ? -11.666 -13.630 33.743 1.00 95.62 210 GLY A C 1
ATOM 1681 O O . GLY A 1 210 ? -12.200 -14.080 32.728 1.00 95.62 210 GLY A O 1
ATOM 1682 N N . VAL A 1 211 ? -11.879 -12.379 34.165 1.00 98.00 211 VAL A N 1
ATOM 1683 C CA . VAL A 1 211 ? -12.729 -11.410 33.463 1.00 98.00 211 VAL A CA 1
ATOM 1684 C C . VAL A 1 211 ? -11.879 -10.599 32.486 1.00 98.00 211 VAL A C 1
ATOM 1686 O O . VAL A 1 211 ? -10.823 -10.086 32.846 1.00 98.00 211 VAL A O 1
ATOM 1689 N N . SER A 1 212 ? -12.345 -10.463 31.246 1.00 98.19 212 SER A N 1
ATOM 1690 C CA . SER A 1 212 ? -11.692 -9.638 30.223 1.00 98.19 212 SER A CA 1
ATOM 1691 C C . SER A 1 212 ? -12.700 -8.806 29.444 1.00 98.19 212 SER A C 1
ATOM 1693 O O . SER A 1 212 ? -13.881 -9.158 29.374 1.00 98.19 212 SER A O 1
ATOM 1695 N N . ALA A 1 213 ? -12.247 -7.694 28.868 1.00 98.19 213 ALA A N 1
ATOM 1696 C CA . ALA A 1 213 ? -13.065 -6.845 28.010 1.00 98.19 213 ALA A CA 1
ATOM 1697 C C . ALA A 1 213 ? -12.306 -6.437 26.746 1.00 98.19 213 ALA A C 1
ATOM 1699 O O . ALA A 1 213 ? -11.160 -5.997 26.820 1.00 98.19 213 ALA A O 1
ATOM 1700 N N . TYR A 1 214 ? -12.972 -6.555 25.598 1.00 97.12 214 TYR A N 1
ATOM 1701 C CA . TYR A 1 214 ? -12.419 -6.213 24.288 1.00 97.12 214 TYR A CA 1
ATOM 1702 C C . TYR A 1 214 ? -13.395 -5.361 23.486 1.00 97.12 214 TYR A C 1
ATOM 1704 O O . TYR A 1 214 ? -14.591 -5.644 23.472 1.00 97.12 214 TYR A O 1
ATOM 1712 N N . ASP A 1 215 ? -12.865 -4.375 22.778 1.00 94.50 215 ASP A N 1
ATOM 1713 C CA . ASP A 1 215 ? -13.578 -3.574 21.787 1.00 94.50 215 ASP A CA 1
ATOM 1714 C C . ASP A 1 215 ? -12.896 -3.695 20.415 1.00 94.50 215 ASP A C 1
ATOM 1716 O O . ASP A 1 215 ? -11.687 -3.929 20.335 1.00 94.50 215 ASP A O 1
ATOM 1720 N N . ALA A 1 216 ? -13.662 -3.557 19.331 1.00 87.00 216 ALA A N 1
ATOM 1721 C CA . ALA A 1 216 ? -13.144 -3.711 17.973 1.00 87.00 216 ALA A CA 1
ATOM 1722 C C . ALA A 1 216 ? -12.134 -2.614 17.587 1.00 87.00 216 ALA A C 1
ATOM 1724 O O . ALA A 1 216 ? -11.202 -2.884 16.826 1.00 87.00 216 ALA A O 1
ATOM 1725 N N . VAL A 1 217 ? -12.298 -1.396 18.116 1.00 85.69 217 VAL A N 1
ATOM 1726 C CA . VAL A 1 217 ? -11.456 -0.233 17.804 1.00 85.69 217 VAL A CA 1
ATOM 1727 C C . VAL A 1 217 ? -10.372 -0.033 18.864 1.00 85.69 217 VAL A C 1
ATOM 1729 O O . VAL A 1 217 ? -9.215 0.208 18.514 1.00 85.69 217 VAL A O 1
ATOM 1732 N N . ASP A 1 218 ? -10.716 -0.154 20.151 1.00 86.81 218 ASP A N 1
ATOM 1733 C CA . ASP A 1 218 ? -9.756 0.063 21.246 1.00 86.81 218 ASP A CA 1
ATOM 1734 C C . ASP A 1 218 ? -8.879 -1.164 21.560 1.00 86.81 218 ASP A C 1
ATOM 1736 O O . ASP A 1 218 ? -7.840 -1.029 22.212 1.00 86.81 218 ASP A O 1
ATOM 1740 N N . GLY A 1 219 ? -9.275 -2.362 21.122 1.00 91.25 219 GLY A N 1
ATOM 1741 C CA . GLY A 1 219 ? -8.595 -3.607 21.472 1.00 91.25 219 GLY A CA 1
ATOM 1742 C C . GLY A 1 219 ? -8.881 -4.047 22.912 1.00 91.25 219 GLY A C 1
ATOM 1743 O O . GLY A 1 219 ? -10.033 -4.076 23.343 1.00 91.25 219 GLY A O 1
ATOM 1744 N N . ASP A 1 220 ? -7.844 -4.453 23.653 1.00 96.56 220 ASP A N 1
ATOM 1745 C CA . ASP A 1 220 ? -7.986 -4.909 25.044 1.00 96.56 220 ASP A CA 1
ATOM 1746 C C . ASP A 1 220 ? -8.216 -3.729 25.994 1.00 96.56 220 ASP A C 1
ATOM 1748 O O . ASP A 1 220 ? -7.328 -2.905 26.232 1.00 96.56 220 ASP A O 1
ATOM 1752 N N . ILE A 1 221 ? -9.410 -3.680 26.578 1.00 97.19 221 ILE A N 1
ATOM 1753 C CA . ILE A 1 221 ? -9.812 -2.662 27.547 1.00 97.19 221 ILE A CA 1
ATOM 1754 C C . ILE A 1 221 ? -10.131 -3.269 28.916 1.00 97.19 221 ILE A C 1
ATOM 1756 O O . ILE A 1 221 ? -10.818 -2.648 29.723 1.00 97.19 221 ILE A O 1
ATOM 1760 N N . THR A 1 222 ? -9.597 -4.454 29.225 1.00 98.19 222 THR A N 1
ATOM 1761 C CA . THR A 1 222 ? -9.831 -5.168 30.494 1.00 98.19 222 THR A CA 1
ATOM 1762 C C . THR A 1 222 ? -9.535 -4.303 31.723 1.00 98.19 222 THR A C 1
ATOM 1764 O O . THR A 1 222 ? -10.250 -4.358 32.719 1.00 98.19 222 THR A O 1
ATOM 1767 N N . LYS A 1 223 ? -8.532 -3.421 31.642 1.00 97.50 223 LYS A N 1
ATOM 1768 C CA . LYS A 1 223 ? -8.173 -2.495 32.731 1.00 97.50 223 LYS A CA 1
ATOM 1769 C C . LYS A 1 223 ? -9.211 -1.396 32.992 1.00 97.50 223 LYS A C 1
ATOM 1771 O O . LYS A 1 223 ? -9.113 -0.720 34.008 1.00 97.50 223 LYS A O 1
ATOM 1776 N N . LYS A 1 224 ? -10.170 -1.195 32.083 1.00 97.75 224 LYS A N 1
ATOM 1777 C CA . LYS A 1 224 ? -11.266 -0.222 32.217 1.00 97.75 224 LYS A CA 1
ATOM 1778 C C . LYS A 1 224 ? -12.523 -0.824 32.859 1.00 97.75 224 LYS A C 1
ATOM 1780 O O . LYS A 1 224 ? -13.536 -0.136 32.939 1.00 97.75 224 LYS A O 1
ATOM 1785 N N . ILE A 1 225 ? -12.503 -2.101 33.254 1.00 98.31 225 ILE A N 1
ATOM 1786 C CA . ILE A 1 225 ? -13.658 -2.737 33.891 1.00 98.31 225 ILE A CA 1
ATOM 1787 C C . ILE A 1 225 ? -13.853 -2.158 35.295 1.00 98.31 225 ILE A C 1
ATOM 1789 O O . ILE A 1 225 ? -12.989 -2.274 36.161 1.00 98.31 225 ILE A O 1
ATOM 1793 N N . GLU A 1 226 ? -15.031 -1.597 35.527 1.00 98.00 226 GLU A N 1
ATOM 1794 C CA . GLU A 1 226 ? -15.519 -1.153 36.825 1.00 98.00 226 GLU A CA 1
ATOM 1795 C C . GLU A 1 226 ? -16.388 -2.255 37.443 1.00 98.00 226 GLU A C 1
ATOM 1797 O O . GLU A 1 226 ? -17.366 -2.709 36.839 1.00 98.00 226 GLU A O 1
ATOM 1802 N N . VAL A 1 227 ? -16.045 -2.685 38.659 1.00 97.88 227 VAL A N 1
ATOM 1803 C CA . VAL A 1 227 ? -16.844 -3.642 39.434 1.00 97.88 227 VAL A CA 1
ATOM 1804 C C . VAL A 1 227 ? -17.695 -2.874 40.438 1.00 97.88 227 VAL A C 1
ATOM 1806 O O . VAL A 1 227 ? -17.180 -2.160 41.292 1.00 97.88 227 VAL A O 1
ATOM 1809 N N . ILE A 1 228 ? -19.011 -3.029 40.335 1.00 97.81 228 ILE A N 1
ATOM 1810 C CA . ILE A 1 228 ? -20.009 -2.391 41.190 1.00 97.81 228 ILE A CA 1
ATOM 1811 C C . ILE A 1 228 ? -20.640 -3.467 42.077 1.00 97.81 228 ILE A C 1
ATOM 1813 O O . ILE A 1 228 ? -21.224 -4.436 41.579 1.00 97.81 228 ILE A O 1
ATOM 1817 N N . GLY A 1 229 ? -20.550 -3.258 43.389 1.00 96.31 229 GLY A N 1
ATOM 1818 C CA . GLY A 1 229 ? -20.966 -4.205 44.425 1.00 96.31 229 GLY A CA 1
ATOM 1819 C C . GLY A 1 229 ? -19.772 -4.828 45.151 1.00 96.31 229 GLY A C 1
ATOM 1820 O O . GLY A 1 229 ? -18.619 -4.610 44.786 1.00 96.31 229 GLY A O 1
ATOM 1821 N N . SER A 1 230 ? -20.057 -5.608 46.188 1.00 95.56 230 SER A N 1
ATOM 1822 C CA . SER A 1 230 ? -19.062 -6.344 46.969 1.00 95.56 230 SER A CA 1
ATOM 1823 C C . SER A 1 230 ? -19.589 -7.731 47.334 1.00 95.56 230 SER A C 1
ATOM 1825 O O . SER A 1 230 ? -20.796 -7.984 47.312 1.00 95.56 230 SER A O 1
ATOM 1827 N N . VAL A 1 231 ? -18.666 -8.643 47.633 1.00 97.06 231 VAL A N 1
ATOM 1828 C CA . VAL A 1 231 ? -18.961 -9.996 48.113 1.00 97.06 231 VAL A CA 1
ATOM 1829 C C . VAL A 1 231 ? -18.331 -10.130 49.487 1.00 97.06 231 VAL A C 1
ATOM 1831 O O . VAL A 1 231 ? -17.132 -9.899 49.629 1.00 97.06 231 VAL A O 1
ATOM 1834 N N . ASP A 1 232 ? -19.130 -10.497 50.481 1.00 97.19 232 ASP A N 1
ATOM 1835 C CA . ASP A 1 232 ? -18.629 -10.873 51.798 1.00 97.19 232 ASP A CA 1
ATOM 1836 C C . ASP A 1 232 ? -18.510 -12.396 51.852 1.00 97.19 232 ASP A C 1
ATOM 1838 O O . ASP A 1 232 ? -19.507 -13.112 51.869 1.00 97.19 232 ASP A O 1
ATOM 1842 N N . THR A 1 233 ? -17.278 -12.903 51.825 1.00 97.56 233 THR A N 1
ATOM 1843 C CA . THR A 1 233 ? -17.032 -14.349 51.779 1.00 97.56 233 THR A CA 1
ATOM 1844 C C . THR A 1 233 ? -17.223 -15.032 53.132 1.00 97.56 233 THR A C 1
ATOM 1846 O O . THR A 1 233 ? -17.213 -16.259 53.180 1.00 97.56 233 THR A O 1
ATOM 1849 N N . SER A 1 234 ? -17.428 -14.285 54.224 1.00 97.38 234 SER A N 1
ATOM 1850 C CA . SER A 1 234 ? -17.639 -14.846 55.568 1.00 97.38 234 SER A CA 1
ATOM 1851 C C . SER A 1 234 ? -19.092 -15.236 55.855 1.00 97.38 234 SER A C 1
ATOM 1853 O O . SER A 1 234 ? -19.349 -16.009 56.779 1.00 97.38 234 SER A O 1
ATOM 1855 N N . HIS A 1 235 ? -20.039 -14.762 55.039 1.00 97.44 235 HIS A N 1
ATOM 1856 C CA . HIS A 1 235 ? -21.465 -15.021 55.212 1.00 97.44 235 HIS A CA 1
ATOM 1857 C C . HIS A 1 235 ? -22.036 -15.792 54.011 1.00 97.44 235 HIS A C 1
ATOM 1859 O O . HIS A 1 235 ? -21.983 -15.302 52.882 1.00 97.44 235 HIS A O 1
ATOM 1865 N N . PRO A 1 236 ? -22.626 -16.985 54.223 1.00 97.62 236 PRO A N 1
ATOM 1866 C CA . PRO A 1 236 ? -23.325 -17.704 53.165 1.00 97.62 236 PRO A CA 1
ATOM 1867 C C . PRO A 1 236 ? -24.503 -16.897 52.607 1.00 97.62 236 PRO A C 1
ATOM 1869 O O . PRO A 1 236 ? -25.484 -16.640 53.308 1.00 97.62 236 PRO A O 1
ATOM 1872 N N . ALA A 1 237 ? -24.409 -16.486 51.343 1.00 97.88 237 ALA A N 1
ATOM 1873 C CA . ALA A 1 237 ? -25.443 -15.742 50.630 1.00 97.88 237 ALA A CA 1
ATOM 1874 C C . ALA A 1 237 ? -25.165 -15.714 49.116 1.00 97.88 237 ALA A C 1
ATOM 1876 O O . ALA A 1 237 ? -24.103 -16.117 48.636 1.00 97.88 237 ALA A O 1
ATOM 1877 N N . VAL A 1 238 ? -26.131 -15.203 48.345 1.00 98.06 238 VAL A N 1
ATOM 1878 C CA . VAL A 1 238 ? -25.951 -14.907 46.917 1.00 98.06 238 VAL A CA 1
ATOM 1879 C C . VAL A 1 238 ? -25.694 -13.417 46.743 1.00 98.06 238 VAL A C 1
ATOM 1881 O O . VAL A 1 238 ? -26.608 -12.599 46.841 1.00 98.06 238 VAL A O 1
ATOM 1884 N N . TYR A 1 239 ? -24.455 -13.068 46.427 1.00 98.00 239 TYR A N 1
ATOM 1885 C CA . TYR A 1 239 ? -24.037 -11.702 46.140 1.00 98.00 239 TYR A CA 1
ATOM 1886 C C . TYR A 1 239 ? -24.145 -11.419 44.643 1.00 98.00 239 TYR A C 1
ATOM 1888 O O . TYR A 1 239 ? -23.907 -12.292 43.805 1.00 98.00 239 TYR A O 1
ATOM 1896 N N . THR A 1 240 ? -24.506 -10.187 44.287 1.00 98.06 240 THR A N 1
ATOM 1897 C CA . THR A 1 240 ? -24.620 -9.751 42.890 1.00 98.06 240 THR A CA 1
ATOM 1898 C C . THR A 1 240 ? -23.587 -8.674 42.602 1.00 98.06 240 THR A C 1
ATOM 1900 O O . THR A 1 240 ? -23.613 -7.612 43.217 1.00 98.06 240 THR A O 1
ATOM 1903 N N . LEU A 1 241 ? -22.716 -8.933 41.629 1.00 98.06 241 LEU A N 1
ATOM 1904 C CA . LEU A 1 241 ? -21.764 -7.961 41.103 1.00 98.06 241 LEU A CA 1
ATOM 1905 C C . LEU A 1 241 ? -22.194 -7.502 39.713 1.00 98.06 241 LEU A C 1
ATOM 1907 O O . LEU A 1 241 ? -22.636 -8.309 38.889 1.00 98.06 241 LEU A O 1
ATOM 1911 N N . ARG A 1 242 ? -22.037 -6.208 39.431 1.00 98.12 242 ARG A N 1
ATOM 1912 C CA . ARG A 1 242 ? -22.181 -5.638 38.088 1.00 98.12 242 ARG A CA 1
ATOM 1913 C C . ARG A 1 242 ? -20.815 -5.217 37.574 1.00 98.12 242 ARG A C 1
ATOM 1915 O O . ARG A 1 242 ? -20.072 -4.546 38.271 1.00 98.12 242 ARG A O 1
ATOM 1922 N N . TYR A 1 243 ? -20.517 -5.593 36.344 1.00 98.25 243 TYR A N 1
ATOM 1923 C CA . TYR A 1 243 ? -19.282 -5.266 35.652 1.00 98.25 243 TYR A CA 1
ATOM 1924 C C . TYR A 1 243 ? -19.637 -4.324 34.526 1.00 98.25 243 TYR A C 1
ATOM 1926 O O . TYR A 1 243 ? -20.428 -4.685 33.653 1.00 98.25 243 TYR A O 1
ATOM 1934 N N . ARG A 1 244 ? -19.091 -3.119 34.585 1.00 98.25 244 ARG A N 1
ATOM 1935 C CA . ARG A 1 244 ? -19.328 -2.047 33.630 1.00 98.25 244 ARG A CA 1
ATOM 1936 C C . ARG A 1 244 ? -18.026 -1.751 32.905 1.00 98.25 244 ARG A C 1
ATOM 1938 O O . ARG A 1 244 ? -16.980 -1.664 33.533 1.00 98.25 244 ARG A O 1
ATOM 1945 N N . VAL A 1 245 ? -18.081 -1.600 31.591 1.00 98.31 245 VAL A N 1
ATOM 1946 C CA . VAL A 1 245 ? -16.937 -1.137 30.805 1.00 98.31 245 VAL A CA 1
ATOM 1947 C C . VAL A 1 245 ? -17.421 -0.162 29.742 1.00 98.31 245 VAL A C 1
ATOM 1949 O O . VAL A 1 245 ? -18.474 -0.376 29.137 1.00 98.31 245 VAL A O 1
ATOM 1952 N N . VAL A 1 246 ? -16.660 0.914 29.549 1.00 96.06 246 VAL A N 1
ATOM 1953 C CA . VAL A 1 246 ? -16.932 1.964 28.562 1.00 96.06 246 VAL A CA 1
ATOM 1954 C C . VAL A 1 246 ? -15.727 2.092 27.636 1.00 96.06 246 VAL A C 1
ATOM 1956 O O . VAL A 1 246 ? -14.582 2.152 28.101 1.00 96.06 246 VAL A O 1
ATOM 1959 N N . ASP A 1 247 ? -15.977 2.101 26.331 1.00 93.62 247 ASP A N 1
ATOM 1960 C CA . ASP A 1 247 ? -14.941 2.300 25.316 1.00 93.62 247 ASP A CA 1
ATOM 1961 C C . ASP A 1 247 ? -14.575 3.796 25.150 1.00 93.62 247 ASP A C 1
ATOM 1963 O O . ASP A 1 247 ? -15.119 4.685 25.810 1.00 93.62 247 ASP A O 1
ATOM 1967 N N . SER A 1 248 ? -13.610 4.107 24.285 1.00 87.94 248 SER A N 1
ATOM 1968 C CA . SER A 1 248 ? -13.191 5.485 23.985 1.00 87.94 248 SER A CA 1
ATOM 1969 C C . SER A 1 248 ? -14.230 6.303 23.211 1.00 87.94 248 SER A C 1
ATOM 1971 O O . SER A 1 248 ? -14.114 7.530 23.135 1.00 87.94 248 SER A O 1
ATOM 1973 N N . SER A 1 249 ? -15.232 5.637 22.636 1.00 88.50 249 SER A N 1
ATOM 1974 C CA . SER A 1 249 ? -16.351 6.240 21.915 1.00 88.50 249 SER A CA 1
ATOM 1975 C C . SER A 1 249 ? -17.599 6.397 22.781 1.00 88.50 249 SER A C 1
ATOM 1977 O O . SER A 1 249 ? -18.627 6.815 22.256 1.00 88.50 249 SER A O 1
ATOM 1979 N N . GLU A 1 250 ? -17.505 6.145 24.090 1.00 90.56 250 GLU A N 1
ATOM 1980 C CA . GLU A 1 250 ? -18.598 6.210 25.065 1.00 90.56 250 GLU A CA 1
ATOM 1981 C C . GLU A 1 250 ? -19.695 5.151 24.847 1.00 90.56 250 GLU A C 1
ATOM 1983 O O . GLU A 1 250 ? -20.844 5.347 25.246 1.00 90.56 250 GLU A O 1
ATOM 198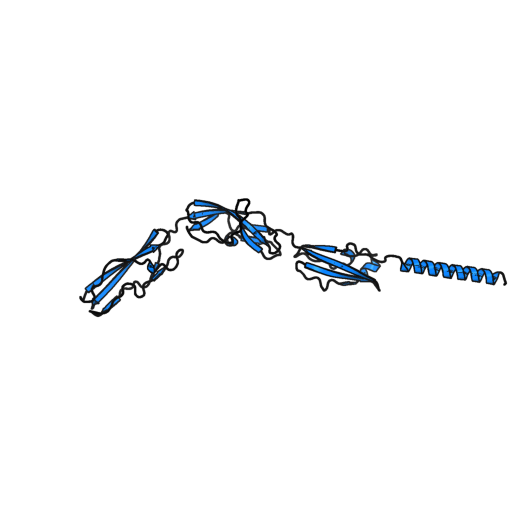8 N N . ASN A 1 251 ? -19.385 4.027 24.199 1.00 94.00 251 ASN A N 1
ATOM 1989 C CA . ASN A 1 251 ? -20.265 2.863 24.202 1.00 94.00 251 ASN A CA 1
ATOM 1990 C C . ASN A 1 251 ? -20.052 2.056 25.483 1.00 94.00 251 ASN A C 1
ATOM 1992 O O . ASN A 1 251 ? -18.923 1.852 25.930 1.00 94.00 251 ASN A O 1
ATOM 1996 N N . GLU A 1 252 ? -21.147 1.581 26.069 1.00 97.12 252 GLU A N 1
ATOM 1997 C CA . GLU A 1 252 ? -21.154 0.928 27.374 1.00 97.12 252 GLU A CA 1
ATOM 1998 C C . GLU A 1 252 ? -21.667 -0.508 27.276 1.00 97.12 252 GLU A C 1
ATOM 2000 O O . GLU A 1 252 ? -22.683 -0.779 26.635 1.00 97.12 252 GLU A O 1
ATOM 2005 N N . THR A 1 253 ? -21.007 -1.407 28.007 1.00 98.38 253 THR A N 1
ATOM 2006 C CA . THR A 1 253 ? -21.537 -2.736 28.313 1.00 98.38 253 THR A CA 1
ATOM 2007 C C . THR A 1 253 ? -21.580 -2.955 29.813 1.00 98.38 253 THR A C 1
ATOM 2009 O O . THR A 1 253 ? -20.590 -2.751 30.517 1.00 98.38 253 THR A O 1
ATOM 2012 N N . ILE A 1 254 ? -22.725 -3.448 30.291 1.00 98.00 254 ILE A N 1
ATOM 2013 C CA . ILE A 1 254 ? -22.902 -3.903 31.668 1.00 98.00 254 ILE A CA 1
ATOM 2014 C C . ILE A 1 254 ? -23.287 -5.382 31.674 1.00 98.00 254 ILE A C 1
ATOM 2016 O O . ILE A 1 254 ? -24.219 -5.805 30.987 1.00 98.00 254 ILE A O 1
ATOM 2020 N N . LYS A 1 255 ? -22.587 -6.177 32.483 1.00 98.00 255 LYS A N 1
ATOM 2021 C CA . LYS A 1 255 ? -22.907 -7.584 32.749 1.00 98.00 255 LYS A CA 1
ATOM 2022 C C . LYS A 1 255 ? -23.038 -7.833 34.244 1.00 98.00 255 LYS A C 1
ATOM 2024 O O . LYS A 1 255 ? -22.456 -7.122 35.056 1.00 98.00 255 LYS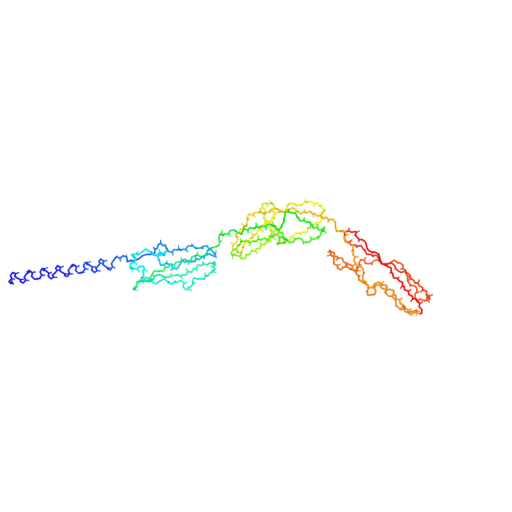 A O 1
ATOM 2029 N N . THR A 1 256 ? -23.802 -8.854 34.608 1.00 97.56 256 THR A N 1
ATOM 2030 C CA . THR A 1 256 ? -24.066 -9.206 36.005 1.00 97.56 256 THR A CA 1
ATOM 2031 C C . THR A 1 256 ? -23.577 -10.615 36.292 1.00 97.56 256 THR A C 1
ATOM 2033 O O . THR A 1 256 ? -23.806 -11.516 35.489 1.00 97.56 256 THR A O 1
ATOM 2036 N N . ARG A 1 257 ? -22.951 -10.793 37.456 1.00 96.94 257 ARG A N 1
ATOM 2037 C CA . ARG A 1 257 ? -22.486 -12.077 37.983 1.00 96.94 257 ARG A CA 1
ATOM 2038 C C . ARG A 1 257 ? -23.114 -12.327 39.346 1.00 96.94 257 ARG A C 1
ATOM 2040 O O . ARG A 1 257 ? -23.071 -11.450 40.208 1.00 96.94 257 ARG A O 1
ATOM 2047 N N . LYS A 1 258 ? -23.644 -13.530 39.556 1.00 97.94 258 LYS A N 1
ATOM 2048 C CA . LYS A 1 258 ? -23.998 -14.030 40.889 1.00 97.94 258 LYS A CA 1
ATOM 2049 C C . LYS A 1 258 ? -22.829 -14.817 41.471 1.00 97.94 258 LYS A C 1
ATOM 2051 O O . LYS A 1 258 ? -22.290 -15.704 40.804 1.00 97.94 258 LYS A O 1
ATOM 2056 N N . VAL A 1 259 ? -22.469 -14.496 42.706 1.00 97.62 259 VAL A N 1
ATOM 2057 C CA . VAL A 1 259 ? -21.467 -15.206 43.502 1.00 97.62 259 VAL A CA 1
ATOM 2058 C C . VAL A 1 259 ? -22.191 -15.850 44.674 1.00 97.62 259 VAL A C 1
ATOM 2060 O O . VAL A 1 259 ? -22.775 -15.153 45.499 1.00 97.62 259 VAL A O 1
ATOM 2063 N N . ILE A 1 260 ? -22.217 -17.178 44.691 1.00 98.06 260 ILE A N 1
ATOM 2064 C CA . ILE A 1 260 ? -22.873 -17.978 45.724 1.00 98.06 260 ILE A CA 1
ATOM 2065 C C . ILE A 1 260 ? -21.797 -18.386 46.730 1.00 98.06 260 ILE A C 1
ATOM 2067 O O . ILE A 1 260 ? -20.854 -19.080 46.354 1.00 98.06 260 ILE A O 1
ATOM 2071 N N . VAL A 1 261 ? -21.929 -17.927 47.971 1.00 97.69 261 VAL A N 1
ATOM 2072 C CA . VAL A 1 261 ? -21.061 -18.309 49.090 1.00 97.69 261 VAL A CA 1
ATOM 2073 C C . VAL A 1 261 ? -21.772 -19.417 49.863 1.00 97.69 261 VAL A C 1
ATOM 2075 O O . VAL A 1 261 ? -22.879 -19.191 50.356 1.00 97.69 261 VAL A O 1
ATOM 2078 N N . GLU A 1 262 ? -21.174 -20.607 49.918 1.00 95.62 262 GLU A N 1
ATOM 2079 C CA . GLU A 1 262 ? -21.725 -21.812 50.569 1.00 95.62 262 GLU A CA 1
ATOM 2080 C C . GLU A 1 262 ? -20.636 -22.685 51.208 1.00 95.62 262 GLU A C 1
ATOM 2082 O O . GLU A 1 262 ? -19.446 -22.528 50.848 1.00 95.62 262 GLU A O 1
#

InterPro domains:
  IPR013783 Immunoglobulin-like fold [G3DSA:2.60.40.10] (183-261)
  IPR032179 Pesticidal crystal protein Cry22Aa, Ig-like domain [PF16403] (191-261)

Sequence (262 aa):
MKIKNRIIIIVLLF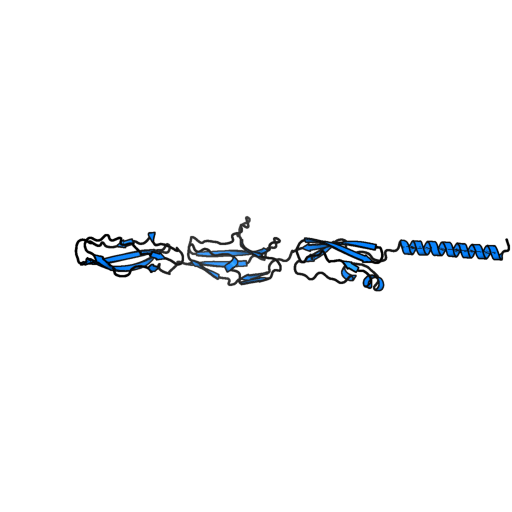FMVTVAFLTYIAATMTIFSLKKDVFIFEYGTQIPTEVDYYVNASKRVSQSVVLNLKNVENKVGTYKATASYLDEELHFTIKIVDNTKPKVTLKQVVFRVTKGEQLYAKDTIGHIEDASLTNVYFQSADDSKDLTKYKRYKNYGTYIERVVVIDNNGNESAPLRVKIVVVRNTEPPVIKGINNIKIAVNSSFDPLSGVSAYDAVDGDITKKIEVIGSVDTSHPAVYTLRYRVVDSSENETIKTRKVIVE

Mean predicted aligned error: 9.45 Å

Secondary structure (DSSP, 8-state):
--HHHHHHHHHHHHHHHHHHHHHHHHHHS-SEEES-SEEEEETTSPPP--HHHHEEE-HHHHTT-EEE-TT--SSSEEEEEEEEETTEEEEEEEEEE--PPPEEEES-SEEEEETT-EEEGGGGEEEEE-SS-EEEEEE-SSTT--EESEEE--S-EEEEEEEEEEETT-PBPPPEEEEEEEE---PPPEEE----EEE-TT----TTTT-EEEETTTEE-GGGPEEES---TTS-SEEEEEEEEE-TT--EEEEEEEEEE-